Protein AF-A0A7S4KGT6-F1 (afdb_monomer_lite)

Organism: NCBI:txid180227

Radius of gyration: 28.07 Å; chains: 1; bounding box: 70×53×80 Å

pLDDT: mean 88.22, std 7.48, range [59.16, 96.5]

Structure (mmCIF, N/CA/C/O backbone):
data_AF-A0A7S4KGT6-F1
#
_entry.id   AF-A0A7S4KGT6-F1
#
loop_
_atom_site.group_PDB
_atom_site.id
_atom_site.type_symbol
_atom_site.label_atom_id
_atom_site.label_alt_id
_atom_site.label_comp_id
_atom_site.label_asym_id
_atom_site.label_entity_id
_atom_site.label_seq_id
_atom_site.pdbx_PDB_ins_code
_atom_site.Cartn_x
_atom_site.Cartn_y
_atom_site.Cartn_z
_atom_site.occupancy
_atom_site.B_iso_or_equiv
_atom_site.auth_seq_id
_atom_site.auth_comp_id
_atom_site.auth_asym_id
_atom_site.auth_atom_id
_atom_site.pdbx_PDB_model_num
ATOM 1 N N . ARG A 1 1 ? -2.587 34.264 48.913 1.00 59.16 1 ARG A N 1
ATOM 2 C CA . ARG A 1 1 ? -2.891 33.180 47.937 1.00 59.16 1 ARG A CA 1
ATOM 3 C C . ARG A 1 1 ? -4.258 33.469 47.326 1.00 59.16 1 ARG A C 1
ATOM 5 O O . ARG A 1 1 ? -5.198 33.628 48.091 1.00 59.16 1 ARG A O 1
ATOM 12 N N . SER A 1 2 ? -4.352 33.608 45.999 1.00 66.62 2 SER A N 1
ATOM 13 C CA . SER A 1 2 ? -5.580 34.057 45.321 1.00 66.62 2 SER A CA 1
ATOM 14 C C . SER A 1 2 ? -6.748 33.068 45.526 1.00 66.62 2 SER A C 1
ATOM 16 O O . SER A 1 2 ? -6.546 31.862 45.351 1.00 66.62 2 SER A O 1
ATOM 18 N N . PRO A 1 3 ? -7.963 33.536 45.873 1.00 72.69 3 PRO A N 1
ATOM 19 C CA . PRO A 1 3 ? -9.152 32.689 46.024 1.00 72.69 3 PRO A CA 1
ATOM 20 C C . PRO A 1 3 ? -9.533 31.944 44.733 1.00 72.69 3 PRO A C 1
ATOM 22 O O . PRO A 1 3 ? -10.097 30.852 44.798 1.00 72.69 3 PRO A O 1
ATOM 25 N N . ILE A 1 4 ? -9.144 32.472 43.570 1.00 73.56 4 ILE A N 1
ATOM 26 C CA . ILE A 1 4 ? -9.327 31.833 42.258 1.00 73.56 4 ILE A CA 1
ATOM 27 C C . ILE A 1 4 ? -8.493 30.548 42.163 1.00 73.56 4 ILE A C 1
ATOM 29 O O . ILE A 1 4 ? -8.991 29.500 41.759 1.00 73.56 4 ILE A O 1
ATOM 33 N N . MET A 1 5 ? -7.243 30.597 42.630 1.00 70.12 5 MET A N 1
ATOM 34 C CA . MET A 1 5 ? -6.315 29.464 42.589 1.00 70.12 5 MET A CA 1
ATOM 35 C C . MET A 1 5 ? -6.751 28.331 43.536 1.00 70.12 5 MET A C 1
ATOM 37 O O . MET A 1 5 ? -6.595 27.160 43.209 1.00 70.12 5 MET A O 1
ATOM 41 N N . ARG A 1 6 ? -7.373 28.660 44.682 1.00 72.94 6 ARG A N 1
ATOM 42 C CA . ARG A 1 6 ? -7.972 27.658 45.588 1.00 72.94 6 ARG A CA 1
ATOM 43 C C . ARG A 1 6 ? -9.200 26.978 44.980 1.00 72.94 6 ARG A C 1
ATOM 45 O O . ARG A 1 6 ? -9.322 25.765 45.097 1.00 72.94 6 ARG A O 1
ATOM 52 N N . ARG A 1 7 ? -10.085 27.731 44.317 1.00 75.81 7 ARG A N 1
ATOM 53 C CA . ARG A 1 7 ? -11.259 27.163 43.628 1.00 75.81 7 ARG A CA 1
ATOM 54 C C . ARG A 1 7 ? -10.851 26.239 42.480 1.00 75.81 7 ARG A C 1
ATOM 56 O O . ARG A 1 7 ? -11.397 25.148 42.373 1.00 75.81 7 ARG A O 1
ATOM 63 N N . ALA A 1 8 ? -9.853 26.630 41.687 1.00 76.88 8 ALA A N 1
ATOM 64 C CA . ALA A 1 8 ? -9.314 25.791 40.617 1.00 76.88 8 ALA A CA 1
ATOM 65 C C . ALA A 1 8 ? -8.720 24.475 41.151 1.00 76.88 8 ALA A C 1
ATOM 67 O O . ALA A 1 8 ? -8.976 23.415 40.587 1.00 76.88 8 ALA A O 1
ATOM 68 N N . LEU A 1 9 ? -7.987 24.527 42.271 1.00 79.88 9 LEU A N 1
ATOM 69 C CA . LEU A 1 9 ? -7.413 23.330 42.890 1.00 79.88 9 LEU A CA 1
ATOM 70 C C . LEU A 1 9 ? -8.497 22.362 43.387 1.00 79.88 9 LEU A C 1
ATOM 72 O O . LEU A 1 9 ? -8.393 21.165 43.149 1.00 79.88 9 LEU A O 1
ATOM 76 N N . ILE A 1 10 ? -9.548 22.886 44.028 1.00 82.88 10 ILE A N 1
ATOM 77 C CA . ILE A 1 10 ? -10.680 22.090 44.530 1.00 82.88 10 ILE A CA 1
ATOM 78 C C . ILE A 1 10 ? -11.442 21.430 43.373 1.00 82.88 10 ILE A C 1
ATOM 80 O O . ILE A 1 10 ? -11.796 20.256 43.464 1.00 82.88 10 ILE A O 1
ATOM 84 N N . LEU A 1 11 ? -11.676 22.157 42.274 1.00 83.75 11 LEU A N 1
ATOM 85 C CA . LEU A 1 11 ? -12.319 21.613 41.070 1.00 83.75 11 LEU A CA 1
ATOM 86 C C . LEU A 1 11 ? -11.466 20.525 40.406 1.00 83.75 11 LEU A C 1
ATOM 88 O O . LEU A 1 11 ? -11.990 19.514 39.946 1.00 83.75 11 LEU A O 1
ATOM 92 N N . TYR A 1 12 ? -10.145 20.703 40.380 1.00 85.00 12 TYR A N 1
ATOM 93 C CA . TYR A 1 12 ? -9.227 19.707 39.838 1.00 85.00 12 TYR A CA 1
ATOM 94 C C . TYR A 1 12 ? -9.201 18.429 40.688 1.00 85.00 12 TYR A C 1
ATOM 96 O O . TYR A 1 12 ? -9.340 17.333 40.148 1.00 85.00 12 TYR A O 1
ATOM 104 N N . THR A 1 13 ? -9.093 18.550 42.015 1.00 82.19 13 THR A N 1
ATOM 105 C CA . THR A 1 13 ? -9.058 17.390 42.923 1.00 82.19 13 THR A CA 1
ATOM 106 C C . THR A 1 13 ? -10.384 16.633 42.917 1.00 82.19 13 THR A C 1
ATOM 108 O O . THR A 1 13 ? -10.386 15.412 42.808 1.00 82.19 13 THR A O 1
ATOM 111 N N . THR A 1 14 ? -11.519 17.341 42.926 1.00 86.31 14 THR A N 1
ATOM 112 C CA . THR A 1 14 ? -12.842 16.701 42.806 1.00 86.31 14 THR A CA 1
ATOM 113 C C . THR A 1 14 ? -13.030 16.008 41.458 1.00 86.31 14 THR A C 1
ATOM 115 O O . THR A 1 14 ? -13.556 14.897 41.420 1.00 86.31 14 THR A O 1
ATOM 118 N N . ARG A 1 15 ? -12.549 16.590 40.350 1.00 87.69 15 ARG A N 1
ATOM 119 C CA . ARG A 1 15 ? -12.560 15.926 39.036 1.00 87.69 15 ARG A CA 1
ATOM 120 C C . ARG A 1 15 ? -11.734 14.638 39.035 1.00 87.69 15 ARG A C 1
ATOM 122 O O . ARG A 1 15 ? -12.182 13.641 38.473 1.00 87.69 15 ARG A O 1
ATOM 129 N N . LEU A 1 16 ? -10.556 14.640 39.660 1.00 88.69 16 LEU A N 1
ATOM 130 C CA . LEU A 1 16 ? -9.718 13.442 39.775 1.00 88.69 16 LEU A CA 1
ATOM 131 C C . LEU A 1 16 ? -10.388 12.345 40.611 1.00 88.69 16 LEU A C 1
ATOM 133 O O . LEU A 1 16 ? -10.391 11.188 40.192 1.00 88.69 16 LEU A O 1
ATOM 137 N N . ASP A 1 17 ? -11.008 12.700 41.736 1.00 90.62 17 ASP A N 1
ATOM 138 C CA . ASP A 1 17 ? -11.728 11.740 42.582 1.00 90.62 17 ASP A CA 1
ATOM 139 C C . ASP A 1 17 ? -12.941 11.134 41.863 1.00 90.62 17 ASP A C 1
ATOM 141 O O . ASP A 1 17 ? -13.189 9.929 41.957 1.00 90.62 17 ASP A O 1
ATOM 145 N N . LEU A 1 18 ? -13.677 11.941 41.091 1.00 91.19 18 LEU A N 1
ATOM 146 C CA . LEU A 1 18 ? -14.783 11.461 40.259 1.00 91.19 18 LEU A CA 1
ATOM 147 C C . LEU A 1 18 ? -14.298 10.496 39.170 1.00 91.19 18 LEU A C 1
ATOM 149 O O . LEU A 1 18 ? -14.917 9.451 38.968 1.00 91.19 18 LEU A O 1
ATOM 153 N N . LEU A 1 19 ? -13.175 10.801 38.511 1.00 92.31 19 LEU A N 1
ATOM 154 C CA . LEU A 1 19 ? -12.559 9.910 37.523 1.00 92.31 19 LEU A CA 1
ATOM 155 C C . LEU A 1 19 ? -12.086 8.598 38.154 1.00 92.31 19 LEU A C 1
ATOM 157 O O . LEU A 1 19 ? -12.296 7.535 37.573 1.00 92.31 19 LEU A O 1
ATOM 161 N N . LYS A 1 20 ? -11.482 8.652 39.347 1.00 93.12 20 LYS A N 1
ATOM 162 C CA . LYS A 1 20 ? -11.052 7.457 40.081 1.00 93.12 20 LYS A CA 1
ATOM 163 C C . LYS A 1 20 ? -12.240 6.547 40.394 1.00 93.12 20 LYS A C 1
ATOM 165 O O . LYS A 1 20 ? -12.216 5.377 40.027 1.00 93.12 20 LYS A O 1
ATOM 170 N N . ARG A 1 21 ? -13.312 7.097 40.973 1.00 92.31 21 ARG A N 1
ATOM 171 C CA . ARG A 1 21 ? -14.543 6.341 41.273 1.00 92.31 21 ARG A CA 1
ATOM 172 C C . ARG A 1 21 ? -15.227 5.809 40.016 1.00 92.31 21 ARG A C 1
ATOM 174 O O . ARG A 1 21 ? -15.819 4.735 40.045 1.00 92.31 21 ARG A O 1
ATOM 181 N N . ALA A 1 22 ? -15.189 6.552 38.909 1.00 89.31 22 ALA A N 1
ATOM 182 C CA . ALA A 1 22 ? -15.695 6.065 37.629 1.00 89.31 22 ALA A CA 1
ATOM 183 C C . ALA A 1 22 ? -14.902 4.838 37.155 1.00 89.31 22 ALA A C 1
ATOM 185 O O . ALA A 1 22 ? -15.511 3.817 36.862 1.00 89.31 22 ALA A O 1
ATOM 186 N N . ARG A 1 23 ? -13.563 4.896 37.186 1.00 91.94 23 ARG A N 1
ATOM 187 C CA . ARG A 1 23 ? -12.689 3.771 36.814 1.00 91.94 23 ARG A CA 1
ATOM 188 C C . ARG A 1 23 ? -12.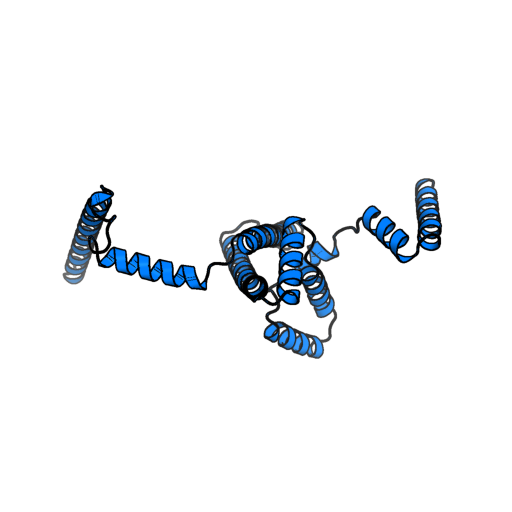870 2.551 37.711 1.00 91.94 23 ARG A C 1
ATOM 190 O O . ARG A 1 23 ? -12.918 1.444 37.196 1.00 91.94 23 ARG A O 1
ATOM 197 N N . GLU A 1 24 ? -13.000 2.741 39.023 1.00 93.88 24 GLU A N 1
ATOM 198 C CA . GLU A 1 24 ? -13.264 1.646 39.969 1.00 93.88 24 GLU A CA 1
ATOM 199 C C . GLU A 1 24 ? -14.599 0.955 39.669 1.00 93.88 24 GLU A C 1
ATOM 201 O O . GLU A 1 24 ? -14.658 -0.270 39.623 1.00 93.88 24 GLU A O 1
ATOM 206 N N . ARG A 1 25 ? -15.656 1.727 39.378 1.00 88.38 25 ARG A N 1
ATOM 207 C CA . ARG A 1 25 ? -16.955 1.171 38.970 1.00 88.38 25 ARG A CA 1
ATOM 208 C C . ARG A 1 25 ? -16.883 0.444 37.629 1.00 88.38 25 ARG A C 1
ATOM 210 O O . ARG A 1 25 ? -17.464 -0.625 37.502 1.00 88.38 25 ARG A O 1
ATOM 217 N N . THR A 1 26 ? -16.166 0.988 36.646 1.00 90.12 26 THR A N 1
ATOM 218 C CA . THR A 1 26 ? -15.922 0.305 35.366 1.00 90.12 26 THR A CA 1
ATOM 219 C C . THR A 1 26 ? -15.178 -1.011 35.586 1.00 90.12 26 THR A C 1
ATOM 221 O O . THR A 1 26 ? -15.604 -2.037 35.073 1.00 90.12 26 THR A O 1
ATOM 224 N N . ALA A 1 27 ? -14.121 -1.011 36.401 1.00 90.75 27 ALA A N 1
ATOM 225 C CA . ALA A 1 27 ? -13.374 -2.221 36.725 1.00 90.75 27 ALA A CA 1
ATOM 226 C C . ALA A 1 27 ? -14.257 -3.271 37.412 1.00 90.75 27 ALA A C 1
ATOM 228 O O . ALA A 1 27 ? -14.181 -4.437 37.057 1.00 90.75 27 ALA A O 1
ATOM 229 N N . GLN A 1 28 ? -15.132 -2.864 38.337 1.00 88.44 28 GLN A N 1
ATOM 230 C CA . GLN A 1 28 ? -16.103 -3.765 38.967 1.00 88.44 28 GLN A CA 1
ATOM 231 C C . GLN A 1 28 ? -17.118 -4.330 37.961 1.00 88.44 28 GLN A C 1
ATOM 233 O O . GLN A 1 28 ? -17.408 -5.520 38.012 1.00 88.44 28 GLN A O 1
ATOM 238 N N . ARG A 1 29 ? -17.621 -3.508 37.028 1.00 86.19 29 ARG A N 1
ATOM 239 C CA . ARG A 1 29 ? -18.563 -3.931 35.972 1.00 86.19 29 ARG A CA 1
ATOM 240 C C . ARG A 1 29 ? -17.960 -4.918 34.970 1.00 86.19 29 ARG A C 1
ATOM 242 O O . ARG A 1 29 ? -18.695 -5.733 34.435 1.00 86.19 29 ARG A O 1
ATOM 249 N N . PHE A 1 30 ? -16.654 -4.854 34.723 1.00 90.38 30 PHE A N 1
ATOM 250 C CA . PHE A 1 30 ? -15.949 -5.765 33.811 1.00 90.38 30 PHE A CA 1
ATOM 251 C C . PHE A 1 30 ? -15.104 -6.821 34.544 1.00 90.38 30 PHE A C 1
ATOM 253 O O . PHE A 1 30 ? -14.296 -7.505 33.920 1.00 90.38 30 PHE A O 1
ATOM 260 N N . ALA A 1 31 ? -15.267 -6.964 35.866 1.00 89.69 31 ALA A N 1
ATOM 261 C CA . ALA A 1 31 ? -14.504 -7.923 36.666 1.00 89.69 31 ALA A CA 1
ATOM 262 C C . ALA A 1 31 ? -14.951 -9.378 36.454 1.00 89.69 31 ALA A C 1
ATOM 264 O O . ALA A 1 31 ? -14.142 -10.286 36.641 1.00 89.69 31 ALA A O 1
ATOM 265 N N . ASN A 1 32 ? -16.216 -9.604 36.087 1.00 88.56 32 ASN A N 1
ATOM 266 C CA . ASN A 1 32 ? -16.768 -10.925 35.793 1.00 88.56 32 ASN A CA 1
ATOM 267 C C . ASN A 1 32 ? -17.486 -10.896 34.436 1.00 88.56 32 ASN A C 1
ATOM 269 O O . ASN A 1 32 ? -18.093 -9.894 34.085 1.00 88.56 32 ASN A O 1
ATOM 273 N N . ILE A 1 33 ? -17.420 -11.986 33.675 1.00 87.31 33 ILE A N 1
ATOM 274 C CA . ILE A 1 33 ? -18.108 -12.112 32.386 1.00 87.31 33 ILE A CA 1
ATOM 275 C C . ILE A 1 33 ? -19.629 -12.006 32.551 1.00 87.31 33 ILE A C 1
ATOM 277 O O . ILE A 1 33 ? -20.289 -11.348 31.755 1.00 87.31 33 ILE A O 1
ATOM 281 N N . ASP A 1 34 ? -20.168 -12.533 33.654 1.00 88.12 34 ASP A N 1
ATOM 282 C CA . ASP A 1 34 ? -21.608 -12.538 33.940 1.00 88.12 34 ASP A CA 1
ATOM 283 C C . ASP A 1 34 ? -22.219 -11.135 34.083 1.00 88.12 34 ASP A C 1
ATOM 285 O O . ASP A 1 34 ? -23.436 -11.005 34.093 1.00 88.12 34 ASP A O 1
ATOM 289 N N . THR A 1 35 ? -21.400 -10.087 34.241 1.00 85.00 35 THR A N 1
ATOM 290 C CA . THR A 1 35 ? -21.879 -8.713 34.458 1.00 85.00 35 THR A CA 1
ATOM 291 C C . THR A 1 35 ? -21.930 -7.863 33.189 1.00 85.00 35 THR A C 1
ATOM 293 O O . THR A 1 35 ? -22.319 -6.699 33.277 1.00 85.00 35 THR A O 1
ATOM 296 N N . TYR A 1 36 ? -21.508 -8.395 32.037 1.00 87.12 36 TYR A N 1
ATOM 297 C CA . TYR A 1 36 ? -21.550 -7.687 30.748 1.00 87.12 36 TYR A CA 1
ATOM 298 C C . TYR A 1 36 ? -21.754 -8.600 29.524 1.00 87.12 36 TYR A C 1
ATOM 300 O O . TYR A 1 36 ? -21.673 -8.120 28.396 1.00 87.12 36 TYR A O 1
ATOM 308 N N . ALA A 1 37 ? -21.942 -9.909 29.716 1.00 86.00 37 ALA A N 1
ATOM 309 C CA . ALA A 1 37 ? -22.022 -10.867 28.615 1.00 86.00 37 ALA A CA 1
ATOM 310 C C . ALA A 1 37 ? -23.370 -10.869 27.885 1.00 86.00 37 ALA A C 1
ATOM 312 O O . ALA A 1 37 ? -23.408 -11.305 26.734 1.00 86.00 37 ALA A O 1
ATOM 313 N N . HIS A 1 38 ? -24.456 -10.427 28.526 1.00 87.31 38 HIS A N 1
ATOM 314 C CA . HIS A 1 38 ? -25.778 -10.410 27.909 1.00 87.31 38 HIS A CA 1
ATOM 315 C C . HIS A 1 38 ? -26.180 -8.991 27.517 1.00 87.31 38 HIS A C 1
ATOM 317 O O . HIS A 1 38 ? -25.928 -8.023 28.236 1.00 87.31 38 HIS A O 1
ATOM 323 N N . GLU A 1 39 ? -26.853 -8.887 26.373 1.00 82.50 39 GLU A N 1
ATOM 324 C CA . GLU A 1 39 ? -27.446 -7.636 25.916 1.00 82.50 39 GLU A CA 1
ATOM 325 C C . GLU A 1 39 ? -28.422 -7.099 26.976 1.00 82.50 39 GLU A C 1
ATOM 327 O O . GLU A 1 39 ? -29.310 -7.811 27.451 1.00 82.50 39 GLU A O 1
ATOM 332 N N . GLY A 1 40 ? -28.244 -5.837 27.360 1.00 82.38 40 GLY A N 1
ATOM 333 C CA . GLY A 1 40 ? -29.020 -5.160 28.393 1.00 82.38 40 GLY A CA 1
ATOM 334 C C . GLY A 1 40 ? -28.356 -5.112 29.773 1.00 82.38 40 GLY A C 1
ATOM 335 O O . GLY A 1 40 ? -28.793 -4.305 30.598 1.00 82.38 40 GLY A O 1
ATOM 336 N N . ASP A 1 41 ? -27.292 -5.887 30.031 1.00 87.19 41 ASP A N 1
ATOM 337 C CA . ASP A 1 41 ? -26.564 -5.856 31.313 1.00 87.19 41 ASP A CA 1
ATOM 338 C C . ASP A 1 41 ? -25.870 -4.500 31.526 1.00 87.19 41 ASP A C 1
ATOM 340 O O . ASP A 1 41 ? -25.863 -3.935 32.628 1.00 87.19 41 ASP A O 1
ATOM 344 N N . VAL A 1 42 ? -25.308 -3.939 30.450 1.00 89.19 42 VAL A N 1
ATOM 345 C CA . VAL A 1 42 ? -24.662 -2.624 30.447 1.00 89.19 42 VAL A CA 1
ATOM 346 C C . VAL A 1 42 ? -25.041 -1.882 29.155 1.00 89.19 42 VAL A C 1
ATOM 348 O O . VAL A 1 42 ? -24.259 -1.873 28.208 1.00 89.19 42 VAL A O 1
ATOM 351 N N . PRO A 1 43 ? -26.180 -1.157 29.116 1.00 90.00 43 PRO A N 1
ATOM 352 C CA . PRO A 1 43 ? -26.692 -0.528 27.887 1.00 90.00 43 PRO A CA 1
ATOM 353 C C . PRO A 1 43 ? -25.708 0.432 27.196 1.00 90.00 43 PRO A C 1
ATOM 355 O O . PRO A 1 43 ? -25.725 0.624 25.984 1.00 90.00 43 PRO A O 1
ATOM 358 N N . GLU A 1 44 ? -24.835 1.064 27.982 1.00 89.06 44 GLU A N 1
ATOM 359 C CA . GLU A 1 44 ? -23.781 1.959 27.494 1.00 89.06 44 GLU A CA 1
ATOM 360 C C . GLU A 1 44 ? -22.679 1.192 26.745 1.00 89.06 44 GLU A C 1
ATOM 362 O O . GLU A 1 44 ? -22.105 1.715 25.791 1.00 89.06 44 GLU A O 1
ATOM 367 N N . PHE A 1 45 ? -22.381 -0.028 27.198 1.00 90.06 45 PHE A N 1
ATOM 368 C CA . PHE A 1 45 ? -21.427 -0.938 26.576 1.00 90.06 45 PHE A CA 1
ATOM 369 C C . PHE A 1 45 ? -22.043 -1.606 25.350 1.00 90.06 45 PHE A C 1
ATOM 371 O O . PHE A 1 45 ? -21.386 -1.644 24.320 1.00 90.06 45 PHE A O 1
ATOM 378 N N . ASP A 1 46 ? -23.312 -2.010 25.413 1.00 90.50 46 ASP A N 1
ATOM 379 C CA . ASP A 1 46 ? -24.026 -2.576 24.262 1.00 90.50 46 ASP A CA 1
ATOM 380 C C . ASP A 1 46 ? -24.081 -1.578 23.103 1.00 90.50 46 ASP A C 1
ATOM 382 O O . ASP A 1 46 ? -23.745 -1.913 21.970 1.00 90.50 46 ASP A O 1
ATOM 386 N N . ARG A 1 47 ? -24.397 -0.306 23.393 1.00 92.44 47 ARG A N 1
ATOM 387 C CA . ARG A 1 47 ? -24.341 0.761 22.386 1.00 92.44 47 ARG A CA 1
ATOM 388 C C . ARG A 1 47 ? -22.933 0.927 21.818 1.00 92.44 47 ARG A C 1
ATOM 390 O O . ARG A 1 47 ? -22.788 1.056 20.611 1.00 92.44 47 ARG A O 1
ATOM 397 N N . TYR A 1 48 ? -21.907 0.912 22.668 1.00 89.88 48 TYR A N 1
ATOM 398 C CA . TYR A 1 48 ? -20.516 0.995 22.219 1.00 89.88 48 TYR A CA 1
ATOM 399 C C . TYR A 1 48 ? -20.131 -0.187 21.315 1.00 89.88 48 TYR A C 1
ATOM 401 O O . TYR A 1 48 ? -19.492 0.016 20.287 1.00 89.88 48 TYR A O 1
ATOM 409 N N . VAL A 1 49 ? -20.531 -1.412 21.669 1.00 90.25 49 VAL A N 1
ATOM 410 C CA . VAL A 1 49 ? -20.290 -2.613 20.859 1.00 90.25 49 VAL A CA 1
ATOM 411 C C . VAL A 1 49 ? -21.032 -2.517 19.531 1.00 90.25 49 VAL A C 1
ATOM 413 O O . VAL A 1 49 ? -20.425 -2.770 18.499 1.00 90.25 49 VAL A O 1
ATOM 416 N N . HIS A 1 50 ? -22.296 -2.091 19.533 1.00 89.12 50 HIS A N 1
ATOM 417 C CA . HIS A 1 50 ? -23.076 -1.897 18.314 1.00 89.12 50 HIS A CA 1
ATOM 418 C C . HIS A 1 50 ? -22.464 -0.819 17.408 1.00 89.12 50 HIS A C 1
ATOM 420 O O . HIS A 1 50 ? -22.354 -1.021 16.202 1.00 89.12 50 HIS A O 1
ATOM 426 N N . GLU A 1 51 ? -22.047 0.324 17.964 1.00 89.50 51 GLU A N 1
ATOM 427 C CA . GLU A 1 51 ? -21.344 1.381 17.222 1.00 89.50 51 GLU A CA 1
ATOM 428 C C . GLU A 1 51 ? -20.059 0.829 16.588 1.00 89.50 51 GLU A C 1
ATOM 430 O O . GLU A 1 51 ? -19.832 1.032 15.398 1.00 89.50 51 GLU A O 1
ATOM 435 N N . LYS A 1 52 ? -19.270 0.048 17.339 1.00 89.25 52 LYS A N 1
ATOM 436 C CA . LYS A 1 52 ? -18.045 -0.585 16.829 1.00 89.25 52 LYS A CA 1
ATOM 437 C C . LYS A 1 52 ? -18.309 -1.638 15.759 1.00 89.25 52 LYS A C 1
ATOM 439 O O . LYS A 1 52 ? -17.623 -1.641 14.751 1.00 89.25 52 LYS A O 1
ATOM 444 N N . GLN A 1 53 ? -19.319 -2.484 15.939 1.00 86.81 53 GLN A N 1
ATOM 445 C CA . GLN A 1 53 ? -19.717 -3.474 14.937 1.00 86.81 53 GLN A CA 1
ATOM 446 C C . GLN A 1 53 ? -20.223 -2.815 13.655 1.00 86.81 53 GLN A C 1
ATOM 448 O O . GLN A 1 53 ? -19.935 -3.308 12.573 1.00 86.81 53 GLN A O 1
ATOM 453 N N . THR A 1 54 ? -20.937 -1.692 13.774 1.00 84.12 54 THR A N 1
ATOM 454 C CA . THR A 1 54 ? -21.400 -0.927 12.611 1.00 84.12 54 THR A CA 1
ATOM 455 C C . THR A 1 54 ? -20.212 -0.326 11.859 1.00 84.12 54 THR A C 1
ATOM 457 O O . THR A 1 54 ? -20.159 -0.431 10.641 1.00 84.12 54 THR A O 1
ATOM 460 N N . GLU A 1 55 ? -19.243 0.275 12.560 1.00 80.88 55 GLU A N 1
ATOM 461 C CA . GLU A 1 55 ? -17.990 0.751 11.945 1.00 80.88 55 GLU A CA 1
ATOM 462 C C . GLU A 1 55 ? -17.248 -0.403 11.241 1.00 80.88 55 GLU A C 1
ATOM 464 O O . GLU A 1 55 ? -16.905 -0.304 10.063 1.00 80.88 55 GLU A O 1
ATOM 469 N N . ASP A 1 56 ? -17.091 -1.532 11.933 1.00 79.81 56 ASP A N 1
ATOM 470 C CA . ASP A 1 56 ? -16.418 -2.730 11.431 1.00 79.81 56 ASP A CA 1
ATOM 471 C C . ASP A 1 56 ? -17.134 -3.356 10.215 1.00 79.81 56 ASP A C 1
ATOM 473 O O . ASP A 1 56 ? -16.474 -3.910 9.337 1.00 79.81 56 ASP A O 1
ATOM 477 N N . GLU A 1 57 ? -18.464 -3.289 10.124 1.00 74.38 57 GLU A N 1
ATOM 478 C CA . GLU A 1 57 ? -19.235 -3.861 9.009 1.00 74.38 57 GLU A CA 1
ATOM 479 C C . GLU A 1 57 ? -18.926 -3.169 7.675 1.00 74.38 57 GLU A C 1
ATOM 481 O O . GLU A 1 57 ? -18.839 -3.831 6.640 1.00 74.38 57 GLU A O 1
ATOM 486 N N . PHE A 1 58 ? -18.706 -1.852 7.696 1.00 74.81 58 PHE A N 1
ATOM 487 C CA . PHE A 1 58 ? -18.395 -1.081 6.490 1.00 74.81 58 PHE A CA 1
ATOM 488 C C . PHE A 1 58 ? -16.895 -1.019 6.177 1.00 74.81 58 PHE A C 1
ATOM 490 O O . PHE A 1 58 ? -16.528 -0.819 5.018 1.00 74.81 58 PHE A O 1
ATOM 497 N N . GLU A 1 59 ? -16.024 -1.187 7.176 1.00 80.69 59 GLU A N 1
ATOM 498 C CA . GLU A 1 59 ? -14.569 -1.064 7.005 1.00 80.69 59 GLU A CA 1
ATOM 499 C C . GLU A 1 59 ? -13.846 -2.404 6.762 1.00 80.69 59 GLU A C 1
ATOM 501 O O . GLU A 1 59 ? -12.701 -2.410 6.290 1.00 80.69 59 GLU A O 1
ATOM 506 N N . ASN A 1 60 ? -14.487 -3.545 7.048 1.00 89.06 60 ASN A N 1
ATOM 507 C CA . ASN A 1 60 ? -13.851 -4.857 6.927 1.00 89.06 60 ASN A CA 1
ATOM 508 C C . ASN A 1 60 ? -13.988 -5.493 5.537 1.00 89.06 60 ASN A C 1
ATOM 510 O O . ASN A 1 60 ? -15.076 -5.697 4.991 1.00 89.06 60 ASN A O 1
ATOM 514 N N . PHE A 1 61 ? -12.845 -5.929 5.013 1.00 93.75 61 PHE A N 1
ATOM 515 C CA . PHE A 1 61 ? -12.769 -6.716 3.788 1.00 93.75 61 PHE A CA 1
ATOM 516 C C . PHE A 1 61 ? -13.081 -8.194 4.026 1.00 93.75 61 PHE A C 1
ATOM 518 O O . PHE A 1 61 ? -13.160 -8.684 5.156 1.00 93.75 61 PHE A O 1
ATOM 525 N N . ASP A 1 62 ? -13.228 -8.938 2.934 1.00 94.56 62 ASP A N 1
ATOM 526 C CA . ASP A 1 62 ? -13.169 -10.390 2.952 1.00 94.56 62 ASP A CA 1
ATOM 527 C C . ASP A 1 62 ? -11.831 -10.853 3.532 1.00 94.56 62 ASP A C 1
ATOM 529 O O . ASP A 1 62 ? -10.798 -10.214 3.345 1.00 94.56 62 ASP A O 1
ATOM 533 N N . GLN A 1 63 ? -11.822 -11.995 4.219 1.00 93.25 63 GLN A N 1
ATOM 534 C CA . GLN A 1 63 ? -10.621 -12.499 4.885 1.00 93.25 63 GLN A CA 1
ATOM 535 C C . GLN A 1 63 ? -9.438 -12.655 3.920 1.00 93.25 63 GLN A C 1
ATOM 537 O O . GLN A 1 63 ? -8.304 -12.336 4.282 1.00 93.25 63 GLN A O 1
ATOM 542 N N . ARG A 1 64 ? -9.676 -13.118 2.685 1.00 93.94 64 ARG A N 1
ATOM 543 C CA . ARG A 1 64 ? -8.600 -13.283 1.693 1.00 93.94 64 ARG A CA 1
ATOM 544 C C . ARG A 1 64 ? -8.058 -11.937 1.233 1.00 93.94 64 ARG A C 1
ATOM 546 O O . ARG A 1 64 ? -6.845 -11.772 1.115 1.00 93.94 64 ARG A O 1
ATOM 553 N N . VAL A 1 65 ? -8.958 -10.982 1.031 1.00 95.69 65 VAL A N 1
ATOM 554 C CA . VAL A 1 65 ? -8.634 -9.611 0.641 1.00 95.69 65 VAL A CA 1
ATOM 555 C C . VAL A 1 65 ? -7.866 -8.911 1.765 1.00 95.69 65 VAL A C 1
ATOM 557 O O . VAL A 1 65 ? -6.827 -8.317 1.504 1.00 95.69 65 VAL A O 1
ATOM 560 N N . GLU A 1 66 ? -8.281 -9.059 3.026 1.00 95.06 66 GLU A N 1
ATOM 561 C CA . GLU A 1 66 ? -7.580 -8.496 4.185 1.00 95.06 66 GLU A CA 1
ATOM 562 C C . GLU A 1 66 ? -6.167 -9.082 4.317 1.00 95.06 66 GLU A C 1
ATOM 564 O O . GLU A 1 66 ? -5.197 -8.343 4.486 1.00 95.06 66 GLU A O 1
ATOM 569 N N . HIS A 1 67 ? -6.002 -10.400 4.172 1.00 93.44 67 HIS A N 1
ATOM 570 C CA . HIS A 1 67 ? -4.677 -11.026 4.200 1.00 93.44 67 HIS A CA 1
ATOM 571 C C . HIS A 1 67 ? -3.756 -10.512 3.083 1.00 93.44 67 HIS A C 1
ATOM 573 O O . HIS A 1 67 ? -2.571 -10.257 3.331 1.00 93.44 67 HIS A O 1
ATOM 579 N N . ALA A 1 68 ? -4.285 -10.348 1.873 1.00 93.69 68 ALA A N 1
ATOM 580 C CA . ALA A 1 68 ? -3.546 -9.818 0.735 1.00 93.69 68 ALA A CA 1
ATOM 581 C C . ALA A 1 68 ? -3.206 -8.325 0.914 1.00 93.69 68 ALA A C 1
ATOM 583 O O . ALA A 1 68 ? -2.053 -7.928 0.718 1.00 93.69 68 ALA A O 1
ATOM 584 N N . PHE A 1 69 ? -4.146 -7.523 1.422 1.00 94.69 69 PHE A N 1
ATOM 585 C CA . PHE A 1 69 ? -3.925 -6.136 1.831 1.00 94.69 69 PHE A CA 1
ATOM 586 C C . PHE A 1 69 ? -2.782 -6.025 2.849 1.00 94.69 69 PHE A C 1
ATOM 588 O O . PHE A 1 69 ? -1.873 -5.216 2.667 1.00 94.69 69 PHE A O 1
ATOM 595 N N . GLN A 1 70 ? -2.760 -6.864 3.892 1.00 93.94 70 GLN A N 1
ATOM 596 C CA . GLN A 1 70 ? -1.693 -6.837 4.901 1.00 93.94 70 GLN A CA 1
ATOM 597 C C . GLN A 1 70 ? -0.314 -7.155 4.299 1.00 93.94 70 GLN A C 1
ATOM 599 O O . GLN A 1 70 ? 0.690 -6.565 4.711 1.00 93.94 70 GLN A O 1
ATOM 604 N N . LYS A 1 71 ? -0.244 -8.047 3.300 1.00 92.44 71 LYS A N 1
ATOM 605 C CA . LYS A 1 71 ? 0.996 -8.335 2.556 1.00 92.44 71 LYS A CA 1
ATOM 606 C C . LYS A 1 71 ? 1.434 -7.143 1.708 1.00 92.44 71 LYS A C 1
ATOM 608 O O . LYS A 1 71 ? 2.574 -6.696 1.838 1.00 92.44 71 LYS A O 1
ATOM 613 N N . ALA A 1 72 ? 0.522 -6.569 0.925 1.00 92.31 72 ALA A N 1
ATOM 614 C CA . ALA A 1 72 ? 0.792 -5.378 0.122 1.00 92.31 72 ALA A CA 1
ATOM 615 C C . ALA A 1 72 ? 1.228 -4.183 0.992 1.00 92.31 72 ALA A C 1
ATOM 617 O O . ALA A 1 72 ? 2.160 -3.448 0.641 1.00 92.31 72 ALA A O 1
ATOM 618 N N . TRP A 1 73 ? 0.603 -4.018 2.160 1.00 93.94 73 TRP A N 1
ATOM 619 C CA . TRP A 1 73 ? 0.967 -3.008 3.146 1.00 93.94 73 TRP A CA 1
ATOM 620 C C . TRP A 1 73 ? 2.364 -3.240 3.722 1.00 93.94 73 TRP A C 1
ATOM 622 O O . TRP A 1 73 ? 3.158 -2.302 3.788 1.00 93.94 73 TRP A O 1
ATOM 632 N N . ALA A 1 74 ? 2.702 -4.476 4.100 1.00 92.12 74 ALA A N 1
ATOM 633 C CA . ALA A 1 74 ? 4.032 -4.803 4.611 1.00 92.12 74 ALA A CA 1
ATOM 634 C C . ALA A 1 74 ? 5.135 -4.431 3.605 1.00 92.12 74 ALA A C 1
ATOM 636 O O . ALA A 1 74 ? 6.141 -3.830 3.994 1.00 92.12 74 ALA A O 1
ATOM 637 N N . THR A 1 75 ? 4.911 -4.706 2.317 1.00 90.38 75 THR A N 1
ATOM 638 C CA . THR A 1 75 ? 5.821 -4.319 1.230 1.00 90.38 75 THR A CA 1
ATOM 639 C C . THR A 1 75 ? 5.936 -2.798 1.107 1.00 90.38 75 THR A C 1
ATOM 641 O O . THR A 1 75 ? 7.042 -2.264 1.167 1.00 90.38 75 THR A O 1
ATOM 644 N N . ASN A 1 76 ? 4.817 -2.067 1.038 1.00 91.50 76 ASN A N 1
ATOM 645 C CA . ASN A 1 76 ? 4.820 -0.598 0.938 1.00 91.50 76 ASN A CA 1
ATOM 646 C C . ASN A 1 76 ? 5.486 0.082 2.144 1.00 91.50 76 ASN A C 1
ATOM 648 O O . ASN A 1 76 ? 6.285 1.008 1.993 1.00 91.50 76 ASN A O 1
ATOM 652 N N . LYS A 1 77 ? 5.213 -0.413 3.353 1.00 93.12 77 LYS A N 1
ATOM 653 C CA . LYS A 1 77 ? 5.856 0.050 4.583 1.00 93.12 77 LYS A CA 1
ATOM 654 C C . LYS A 1 77 ? 7.370 -0.149 4.524 1.00 93.12 77 LYS A C 1
ATOM 656 O O . LYS A 1 77 ? 8.118 0.748 4.918 1.00 93.12 77 LYS A O 1
ATOM 661 N N . ALA A 1 78 ? 7.832 -1.303 4.042 1.00 90.62 78 ALA A N 1
ATOM 662 C CA . ALA A 1 78 ? 9.257 -1.565 3.874 1.00 90.62 78 ALA A CA 1
ATOM 663 C C . ALA A 1 78 ? 9.893 -0.622 2.838 1.00 90.62 78 ALA A C 1
ATOM 665 O O . ALA A 1 78 ? 10.995 -0.125 3.075 1.00 90.62 78 ALA A O 1
ATOM 666 N N . GLU A 1 79 ? 9.201 -0.326 1.733 1.00 88.31 79 GLU A N 1
ATOM 667 C CA . GLU A 1 79 ? 9.663 0.623 0.712 1.00 88.31 79 GLU A CA 1
ATOM 668 C C . GLU A 1 79 ? 9.882 2.031 1.282 1.00 88.31 79 GLU A C 1
ATOM 670 O O . GLU A 1 79 ? 10.979 2.575 1.131 1.00 88.31 79 GLU A O 1
ATOM 675 N N . ILE A 1 80 ? 8.909 2.569 2.024 1.00 90.88 80 ILE A N 1
ATOM 676 C CA . ILE A 1 80 ? 8.997 3.896 2.662 1.00 90.88 80 ILE A CA 1
ATOM 677 C C . ILE A 1 80 ? 10.162 3.953 3.662 1.00 90.88 80 ILE A C 1
ATOM 679 O O . ILE A 1 80 ? 10.961 4.894 3.661 1.00 90.88 80 ILE A O 1
ATOM 683 N N . TRP A 1 81 ? 10.318 2.921 4.497 1.00 90.19 81 TRP A N 1
ATOM 684 C CA . TRP A 1 81 ? 11.431 2.849 5.448 1.00 90.19 81 TRP A CA 1
ATOM 685 C C . TRP A 1 81 ? 12.794 2.756 4.763 1.00 90.19 81 TRP A C 1
ATOM 687 O O . TRP A 1 81 ? 13.765 3.366 5.216 1.00 90.19 81 TRP A O 1
ATOM 697 N N . ASN A 1 82 ? 12.893 1.984 3.685 1.00 88.12 82 ASN A N 1
ATOM 698 C CA . ASN A 1 82 ? 14.139 1.819 2.947 1.00 88.12 82 ASN A CA 1
ATOM 699 C C . ASN A 1 82 ? 14.518 3.082 2.169 1.00 88.12 82 ASN A C 1
ATOM 701 O O . ASN A 1 82 ? 15.706 3.398 2.098 1.00 88.12 82 ASN A O 1
ATOM 705 N N . ALA A 1 83 ? 13.536 3.814 1.641 1.00 85.56 83 ALA A N 1
ATOM 706 C CA . ALA A 1 83 ? 13.744 5.137 1.064 1.00 85.56 83 ALA A CA 1
ATOM 707 C C . ALA A 1 83 ? 14.348 6.087 2.106 1.00 85.56 83 ALA A C 1
ATOM 709 O O . ALA A 1 83 ? 15.419 6.638 1.881 1.00 85.56 83 ALA A O 1
ATOM 710 N N . HIS A 1 84 ? 13.766 6.154 3.307 1.00 83.69 84 HIS A N 1
ATOM 711 C CA . HIS A 1 84 ? 14.309 6.986 4.381 1.00 83.69 84 HIS A CA 1
ATOM 712 C C . HIS A 1 84 ? 15.743 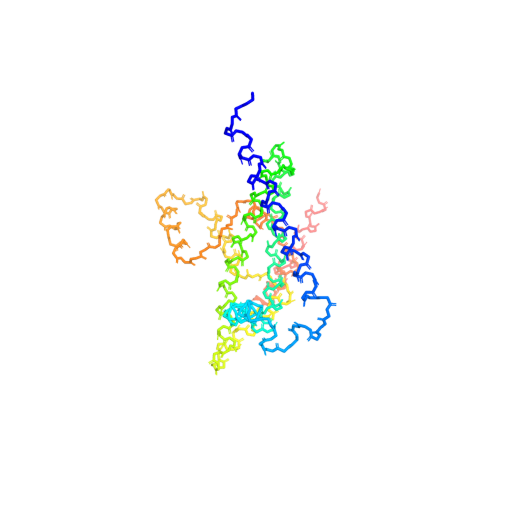6.601 4.794 1.00 83.69 84 HIS A C 1
ATOM 714 O O . HIS A 1 84 ? 16.616 7.462 4.925 1.00 83.69 84 HIS A O 1
ATOM 720 N N . LYS A 1 85 ? 16.022 5.301 4.978 1.00 84.00 85 LYS A N 1
ATOM 721 C CA . LYS A 1 85 ? 17.381 4.813 5.289 1.00 84.00 85 LYS A CA 1
ATOM 722 C C . LYS A 1 85 ? 18.396 5.248 4.231 1.00 84.00 85 LYS A C 1
ATOM 724 O O . LYS A 1 85 ? 19.548 5.525 4.566 1.00 84.00 85 LYS A O 1
ATOM 729 N N . ARG A 1 86 ? 17.979 5.300 2.964 1.00 78.19 86 ARG A N 1
ATOM 730 C CA . ARG A 1 86 ? 18.817 5.743 1.853 1.00 78.19 86 ARG A CA 1
ATOM 731 C C . ARG A 1 86 ? 19.140 7.232 1.957 1.00 78.19 86 ARG A C 1
ATOM 733 O O . ARG A 1 86 ? 20.320 7.557 1.910 1.00 78.19 86 ARG A O 1
ATOM 740 N N . SER A 1 87 ? 18.156 8.092 2.208 1.00 77.31 87 SER A N 1
ATOM 741 C CA . SER A 1 87 ? 18.361 9.540 2.383 1.00 77.31 87 SER A CA 1
ATOM 742 C C . SER A 1 87 ? 19.323 9.867 3.530 1.00 77.31 87 SER A C 1
ATOM 744 O O . SER A 1 87 ? 20.109 10.809 3.443 1.00 77.31 87 SER A O 1
ATOM 746 N N . VAL A 1 88 ? 19.283 9.077 4.611 1.00 78.25 88 VAL A N 1
ATOM 747 C CA . VAL A 1 88 ? 20.240 9.191 5.726 1.00 78.25 88 VAL A CA 1
ATOM 748 C C . VAL A 1 88 ? 21.639 8.749 5.292 1.00 78.25 88 VAL A C 1
ATOM 750 O O . VAL A 1 88 ? 22.616 9.438 5.572 1.00 78.25 88 VAL A O 1
ATOM 753 N N . ARG A 1 89 ? 21.755 7.616 4.586 1.00 78.00 89 ARG A N 1
ATOM 754 C CA . ARG A 1 89 ? 23.044 7.089 4.106 1.00 78.00 89 ARG A CA 1
ATOM 755 C C . ARG A 1 89 ? 23.710 8.005 3.077 1.00 78.00 89 ARG A C 1
ATOM 757 O O . ARG A 1 89 ? 24.926 8.138 3.088 1.00 78.00 89 ARG A O 1
ATOM 764 N N . GLU A 1 90 ? 22.928 8.599 2.183 1.00 74.31 90 GLU A N 1
ATOM 765 C CA . GLU A 1 90 ? 23.405 9.474 1.103 1.00 74.31 90 GLU A CA 1
ATOM 766 C C . GLU A 1 90 ? 23.668 10.912 1.579 1.00 74.31 90 GLU A C 1
ATOM 768 O O . GLU A 1 90 ? 24.104 11.752 0.799 1.00 74.31 90 GLU A O 1
ATOM 773 N N . GLY A 1 91 ? 23.461 11.197 2.871 1.00 66.25 91 GLY A N 1
ATOM 774 C CA . GLY A 1 91 ? 23.768 12.493 3.476 1.00 66.25 91 GLY A CA 1
ATOM 775 C C . GLY A 1 91 ? 22.767 13.601 3.140 1.00 66.25 91 GLY A C 1
ATOM 776 O O . GLY A 1 91 ? 22.950 14.734 3.580 1.00 66.25 91 GLY A O 1
ATOM 777 N N . THR A 1 92 ? 21.688 13.284 2.416 1.00 66.44 92 THR A N 1
ATOM 778 C CA . THR A 1 92 ? 20.579 14.201 2.112 1.00 66.44 92 THR A CA 1
ATOM 779 C C . THR A 1 92 ? 19.841 14.621 3.388 1.00 66.44 92 THR A C 1
ATOM 781 O O . THR A 1 92 ? 19.384 15.757 3.505 1.00 66.44 92 THR A O 1
ATOM 784 N N . LEU A 1 93 ? 19.779 13.733 4.388 1.00 65.50 93 LEU A N 1
ATOM 785 C CA . LEU A 1 93 ? 19.350 14.044 5.753 1.00 65.50 93 LEU A CA 1
ATOM 786 C C . LEU A 1 93 ? 20.569 14.099 6.685 1.00 65.50 93 LEU A C 1
ATOM 788 O O . LEU A 1 93 ? 21.133 13.077 7.062 1.00 65.50 93 LEU A O 1
ATOM 792 N N . THR A 1 94 ? 20.956 15.310 7.096 1.00 62.34 94 THR A N 1
ATOM 793 C CA . THR A 1 94 ? 22.121 15.571 7.972 1.00 62.34 94 THR A CA 1
ATOM 794 C C . THR A 1 94 ? 21.921 15.146 9.427 1.00 62.34 94 THR A C 1
ATOM 796 O O . THR A 1 94 ? 22.881 15.042 10.189 1.00 62.34 94 THR A O 1
ATOM 799 N N . LYS A 1 95 ? 20.676 14.895 9.836 1.00 62.25 95 LYS A N 1
ATOM 800 C CA . LYS A 1 95 ? 20.317 14.343 11.144 1.00 62.25 95 LYS A CA 1
ATOM 801 C C . LYS A 1 95 ? 19.601 13.023 10.879 1.00 62.25 95 LYS A C 1
ATOM 803 O O . LYS A 1 95 ? 18.700 13.005 10.051 1.00 62.25 95 LYS A O 1
ATOM 808 N N . GLY A 1 96 ? 20.019 11.946 11.543 1.00 66.75 96 GLY A N 1
ATOM 809 C CA . GLY A 1 96 ? 19.409 10.617 11.413 1.00 66.75 96 GLY A CA 1
ATOM 810 C C . GLY A 1 96 ? 17.961 10.565 11.931 1.00 66.75 96 GLY A C 1
ATOM 811 O O . GLY A 1 96 ? 17.129 11.408 11.613 1.00 66.75 96 GLY A O 1
ATOM 812 N N . LEU A 1 97 ? 17.632 9.580 12.766 1.00 74.75 97 LEU A N 1
ATOM 813 C CA . LEU A 1 97 ? 16.283 9.438 13.333 1.00 74.75 97 LEU A CA 1
ATOM 814 C C . LEU A 1 97 ? 16.014 10.489 14.422 1.00 74.75 97 LEU A C 1
ATOM 816 O O . LEU A 1 97 ? 16.255 10.257 15.605 1.00 74.75 97 LEU A O 1
ATOM 820 N N . THR A 1 98 ? 15.515 11.659 14.027 1.00 83.25 98 THR A N 1
ATOM 821 C CA . THR A 1 98 ? 14.970 12.661 14.956 1.00 83.25 98 THR A CA 1
ATOM 822 C C . THR A 1 98 ? 13.470 12.434 15.183 1.00 83.25 98 THR A C 1
ATOM 824 O O . THR A 1 98 ? 12.809 11.815 14.344 1.00 83.25 98 THR A O 1
ATOM 827 N N . PRO A 1 99 ? 12.881 12.959 16.275 1.00 84.88 99 PRO A N 1
ATOM 828 C CA . PRO A 1 99 ? 11.435 12.890 16.487 1.00 84.88 99 PRO A CA 1
ATOM 829 C C . PRO A 1 99 ? 10.623 13.464 15.318 1.00 84.88 99 PRO A C 1
ATOM 831 O O . PRO A 1 99 ? 9.620 12.881 14.928 1.00 84.88 99 PRO A O 1
ATOM 834 N N . GLN A 1 100 ? 11.085 14.557 14.702 1.00 84.56 100 GLN A N 1
ATOM 835 C CA . GLN A 1 100 ? 10.419 15.176 13.550 1.00 84.56 100 GLN A CA 1
ATOM 836 C C . GLN A 1 100 ? 10.418 14.257 12.324 1.00 84.56 100 GLN A C 1
ATOM 838 O O . GLN A 1 100 ? 9.412 14.150 11.625 1.00 84.56 100 GLN A O 1
ATOM 843 N N . VAL A 1 101 ? 11.534 13.567 12.082 1.00 82.88 101 VAL A N 1
ATOM 844 C CA . VAL A 1 101 ? 11.649 12.569 11.015 1.00 82.88 101 VAL A CA 1
ATOM 845 C C . VAL A 1 101 ? 10.695 11.401 11.267 1.00 82.88 101 VAL A C 1
ATOM 847 O O . VAL A 1 101 ? 9.992 10.987 10.351 1.00 82.88 101 VAL A O 1
ATOM 850 N N . LEU A 1 102 ? 10.609 10.912 12.507 1.00 86.00 102 LEU A N 1
ATOM 851 C CA . LEU A 1 102 ? 9.670 9.849 12.876 1.00 86.00 102 LEU A CA 1
ATOM 852 C C . LEU A 1 102 ? 8.210 10.266 12.666 1.00 86.00 102 LEU A C 1
ATOM 854 O O . LEU A 1 102 ? 7.440 9.484 12.117 1.00 86.00 102 LEU A O 1
ATOM 858 N N . THR A 1 103 ? 7.837 11.495 13.036 1.00 87.94 103 THR A N 1
ATOM 859 C CA . THR A 1 103 ? 6.493 12.032 12.768 1.00 87.94 103 THR A CA 1
ATOM 860 C C . THR A 1 103 ? 6.209 12.110 11.268 1.00 87.94 103 THR A C 1
ATOM 862 O O . THR A 1 103 ? 5.138 11.699 10.833 1.00 87.94 103 THR A O 1
ATOM 865 N N . SER A 1 104 ? 7.173 12.572 10.464 1.00 86.19 104 SER A N 1
ATOM 866 C CA . SER A 1 104 ? 7.021 12.629 9.005 1.00 86.19 104 SER A CA 1
ATOM 867 C C . SER A 1 104 ? 6.862 11.240 8.382 1.00 86.19 104 SER A C 1
ATOM 869 O O . SER A 1 104 ? 5.999 11.051 7.528 1.00 86.19 104 SER A O 1
ATOM 871 N N . ILE A 1 105 ? 7.647 10.254 8.828 1.00 88.50 105 ILE A N 1
ATOM 872 C CA . ILE A 1 105 ? 7.517 8.866 8.369 1.00 88.50 105 ILE A CA 1
ATOM 873 C C . ILE A 1 105 ? 6.166 8.291 8.790 1.00 88.50 105 ILE A C 1
ATOM 875 O O . ILE A 1 105 ? 5.520 7.651 7.970 1.00 88.50 105 ILE A O 1
ATOM 879 N N . SER A 1 106 ? 5.724 8.528 10.030 1.00 90.56 106 SER A N 1
ATOM 880 C CA . SER A 1 106 ? 4.416 8.057 10.502 1.00 90.56 106 SER A CA 1
ATOM 881 C C . SER A 1 106 ? 3.290 8.603 9.634 1.00 90.56 106 SER A C 1
ATOM 883 O O . SER A 1 106 ? 2.496 7.815 9.146 1.00 90.56 106 SER A O 1
ATOM 885 N N . SER A 1 107 ? 3.292 9.910 9.348 1.00 92.12 107 SER A N 1
ATOM 886 C CA . SER A 1 107 ? 2.299 10.527 8.458 1.00 92.12 107 SER A CA 1
ATOM 887 C C . SER A 1 107 ? 2.279 9.854 7.086 1.00 92.12 107 SER A C 1
ATOM 889 O O . SER A 1 107 ? 1.232 9.409 6.642 1.00 92.12 107 SER A O 1
ATOM 891 N N . LYS A 1 108 ? 3.447 9.677 6.451 1.00 91.12 108 LYS A N 1
ATOM 892 C CA . LYS A 1 108 ? 3.543 9.001 5.145 1.00 91.12 108 LYS A CA 1
ATOM 893 C C . LYS A 1 108 ? 3.049 7.557 5.180 1.00 91.12 108 LYS A C 1
ATOM 895 O O . LYS A 1 108 ? 2.487 7.068 4.204 1.00 91.12 108 LYS A O 1
ATOM 900 N N . LEU A 1 109 ? 3.310 6.849 6.278 1.00 94.19 109 LEU A N 1
ATOM 901 C CA . LEU A 1 109 ? 2.820 5.490 6.473 1.00 94.19 109 LEU A CA 1
ATOM 902 C C . LEU A 1 109 ? 1.294 5.478 6.599 1.00 94.19 109 LEU A C 1
ATOM 904 O O . LEU A 1 109 ? 0.655 4.646 5.960 1.00 94.19 109 LEU A O 1
ATOM 908 N N . ASP A 1 110 ? 0.723 6.395 7.373 1.00 94.50 110 ASP A N 1
ATOM 909 C CA . ASP A 1 110 ? -0.723 6.503 7.559 1.00 94.50 110 ASP A CA 1
ATOM 910 C C . ASP A 1 110 ? -1.418 6.866 6.235 1.00 94.50 110 ASP A C 1
ATOM 912 O O . ASP A 1 110 ? -2.349 6.168 5.828 1.00 94.50 110 ASP A O 1
ATOM 916 N N . ASP A 1 111 ? -0.882 7.841 5.493 1.00 93.50 111 ASP A N 1
ATOM 917 C CA . ASP A 1 111 ? -1.388 8.253 4.177 1.00 93.50 111 ASP A CA 1
ATOM 918 C C . ASP A 1 111 ? -1.333 7.095 3.167 1.00 93.50 111 ASP A C 1
ATOM 920 O O . ASP A 1 111 ? -2.325 6.776 2.507 1.00 93.50 111 ASP A O 1
ATOM 924 N N . ARG A 1 112 ? -0.195 6.384 3.081 1.00 94.00 112 ARG A N 1
ATOM 925 C CA . ARG A 1 112 ? -0.050 5.227 2.181 1.00 94.00 112 ARG A CA 1
ATOM 926 C C . ARG A 1 112 ? -0.975 4.078 2.570 1.00 94.00 112 ARG A C 1
ATOM 928 O O . ARG A 1 112 ? -1.481 3.387 1.687 1.00 94.00 112 ARG A O 1
ATOM 935 N N . LYS A 1 113 ? -1.175 3.837 3.868 1.00 94.88 113 LYS A N 1
ATOM 936 C CA . LYS A 1 113 ? -2.079 2.788 4.347 1.00 94.88 113 LYS A CA 1
ATOM 937 C C . LYS A 1 113 ? -3.532 3.129 4.021 1.00 94.88 113 LYS A C 1
ATOM 939 O O . LYS A 1 113 ? -4.254 2.234 3.590 1.00 94.88 113 LYS A O 1
ATOM 944 N N . SER A 1 114 ? -3.934 4.391 4.193 1.00 94.19 114 SER A N 1
ATOM 945 C CA . SER A 1 114 ? -5.267 4.883 3.819 1.00 94.19 114 SER A CA 1
ATOM 946 C C . SER A 1 114 ? -5.510 4.715 2.323 1.00 94.19 114 SER A C 1
ATOM 948 O O . SER A 1 114 ? -6.478 4.080 1.920 1.00 94.19 114 SER A O 1
ATOM 950 N N . TRP A 1 115 ? -4.564 5.166 1.498 1.00 94.69 115 TRP A N 1
ATOM 951 C CA . TRP A 1 115 ? -4.632 4.988 0.050 1.00 94.69 115 TRP A CA 1
ATOM 952 C C . TRP A 1 115 ? -4.727 3.506 -0.354 1.00 94.69 115 TRP A C 1
ATOM 954 O O . TRP A 1 115 ? -5.562 3.127 -1.170 1.00 94.69 115 TRP A O 1
ATOM 964 N N . LEU A 1 116 ? -3.923 2.626 0.259 1.00 93.88 116 LEU A N 1
ATOM 965 C CA . LEU A 1 116 ? -4.018 1.186 0.001 1.00 93.88 116 LEU A CA 1
ATOM 966 C C . LEU A 1 116 ? -5.376 0.612 0.414 1.00 93.88 116 LEU A C 1
ATOM 968 O O . LEU A 1 116 ? -5.876 -0.264 -0.282 1.00 93.88 116 LEU A O 1
ATOM 972 N N . ARG A 1 117 ? -5.980 1.074 1.515 1.00 94.25 117 ARG A N 1
ATOM 973 C CA . ARG A 1 117 ? -7.337 0.655 1.895 1.00 94.25 117 ARG A CA 1
ATOM 974 C C . ARG A 1 117 ? -8.345 1.033 0.809 1.00 94.25 117 ARG A C 1
ATOM 976 O O . ARG A 1 117 ? -9.144 0.188 0.437 1.00 94.25 117 ARG A O 1
ATOM 983 N N . GLU A 1 118 ? -8.263 2.233 0.242 1.00 93.69 118 GLU A N 1
ATOM 984 C CA . GLU A 1 118 ? -9.150 2.658 -0.853 1.00 93.69 118 GLU A CA 1
ATOM 985 C C . GLU A 1 118 ? -8.980 1.807 -2.122 1.00 93.69 118 GLU A C 1
ATOM 987 O O . GLU A 1 118 ? -9.966 1.445 -2.763 1.00 93.69 118 GLU A O 1
ATOM 992 N N . VAL A 1 119 ? -7.742 1.437 -2.470 1.00 93.12 119 VAL A N 1
ATOM 993 C CA . VAL A 1 119 ? -7.461 0.534 -3.601 1.00 93.12 119 VAL A CA 1
ATOM 994 C C . VAL A 1 119 ? -8.008 -0.870 -3.334 1.00 93.12 119 VAL A C 1
ATOM 996 O O . VAL A 1 119 ? -8.698 -1.444 -4.174 1.00 93.12 119 VAL A O 1
ATOM 999 N N . TRP A 1 120 ? -7.735 -1.432 -2.155 1.00 94.50 120 TRP A N 1
ATOM 1000 C CA . TRP A 1 120 ? -8.168 -2.787 -1.803 1.00 94.50 120 TRP A CA 1
ATOM 1001 C C . TRP A 1 120 ? -9.676 -2.890 -1.541 1.00 94.50 120 TRP A C 1
ATOM 1003 O O . TRP A 1 120 ? -10.231 -3.969 -1.719 1.00 94.50 120 TRP A O 1
ATOM 1013 N N . ALA A 1 121 ? -10.358 -1.787 -1.227 1.00 94.81 121 ALA A N 1
ATOM 1014 C CA . ALA A 1 121 ? -11.818 -1.739 -1.175 1.00 94.81 121 ALA A CA 1
ATOM 1015 C C . ALA A 1 121 ? -12.460 -2.003 -2.549 1.00 94.81 121 ALA A C 1
ATOM 1017 O O . ALA A 1 121 ? -13.512 -2.632 -2.627 1.00 94.81 121 ALA A O 1
ATOM 1018 N N . GLN A 1 122 ? -11.815 -1.580 -3.643 1.00 94.00 122 GLN A N 1
ATOM 1019 C CA . GLN A 1 122 ? -12.280 -1.892 -5.001 1.00 94.00 122 GLN A CA 1
ATOM 1020 C C . GLN A 1 122 ? -12.110 -3.385 -5.301 1.00 94.00 122 GLN A C 1
ATOM 1022 O O . GLN A 1 122 ? -13.035 -4.019 -5.796 1.00 94.00 122 GLN A O 1
ATOM 1027 N N . VAL A 1 123 ? -10.970 -3.963 -4.904 1.00 95.00 123 VAL A N 1
ATOM 1028 C CA . VAL A 1 123 ? -10.715 -5.409 -5.020 1.00 95.00 123 VAL A CA 1
ATOM 1029 C C . VAL A 1 123 ? -11.722 -6.214 -4.196 1.00 95.00 123 VAL A C 1
ATOM 1031 O O . VAL A 1 123 ? -12.227 -7.224 -4.679 1.00 95.00 123 VAL A O 1
ATOM 1034 N N . ASP A 1 124 ? -12.049 -5.770 -2.979 1.00 96.50 124 ASP A N 1
ATOM 1035 C CA . ASP A 1 124 ? -13.077 -6.397 -2.140 1.00 96.50 124 ASP A CA 1
ATOM 1036 C C . ASP A 1 124 ? -14.455 -6.360 -2.805 1.00 96.50 124 ASP A C 1
ATOM 1038 O O . ASP A 1 124 ? -15.150 -7.376 -2.880 1.00 96.50 124 ASP A O 1
ATOM 1042 N N . SER A 1 125 ? -14.826 -5.193 -3.337 1.00 95.62 125 SER A N 1
ATOM 1043 C CA . SER A 1 125 ? -16.089 -4.998 -4.042 1.00 95.62 125 SER A CA 1
ATOM 1044 C C . SER A 1 125 ? -16.193 -5.906 -5.268 1.00 95.62 125 SER A C 1
ATOM 1046 O O . SER A 1 125 ? -17.208 -6.582 -5.438 1.00 95.62 125 SER A O 1
ATOM 1048 N N . ASP A 1 126 ? -15.133 -5.996 -6.075 1.00 96.31 126 ASP A N 1
ATOM 1049 C CA . ASP A 1 126 ? -15.075 -6.870 -7.247 1.00 96.31 126 ASP A CA 1
ATOM 1050 C C . ASP A 1 126 ? -15.111 -8.353 -6.857 1.00 96.31 126 A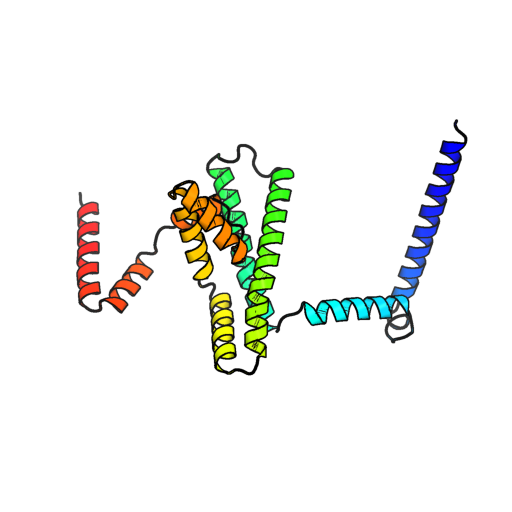SP A C 1
ATOM 1052 O O . ASP A 1 126 ? -15.848 -9.131 -7.468 1.00 96.31 126 ASP A O 1
ATOM 1056 N N . TYR A 1 127 ? -14.406 -8.739 -5.790 1.00 96.19 127 TYR A N 1
ATOM 1057 C CA . TYR A 1 127 ? -14.406 -10.104 -5.256 1.00 96.19 127 TYR A CA 1
ATOM 1058 C C . TYR A 1 127 ? -15.787 -10.542 -4.739 1.00 96.19 127 TYR A C 1
ATOM 1060 O O . TYR A 1 127 ? -16.148 -11.714 -4.846 1.00 96.19 127 TYR A O 1
ATOM 1068 N N . ARG A 1 128 ? -16.584 -9.607 -4.208 1.00 94.62 128 ARG A N 1
ATOM 1069 C CA . ARG A 1 128 ? -17.943 -9.849 -3.686 1.00 94.62 128 ARG A CA 1
ATOM 1070 C C . ARG A 1 128 ? -19.058 -9.534 -4.694 1.00 94.62 128 ARG A C 1
ATOM 1072 O O . ARG A 1 128 ? -20.230 -9.705 -4.371 1.00 94.62 128 ARG A O 1
ATOM 1079 N N . SER A 1 129 ? -18.718 -9.096 -5.908 1.00 93.19 129 SER A N 1
ATOM 1080 C CA . SER A 1 129 ? -19.681 -8.580 -6.896 1.00 93.19 129 SER A CA 1
ATOM 1081 C C . SER A 1 129 ? -20.614 -9.635 -7.507 1.00 93.19 129 SER A C 1
ATOM 1083 O O . SER A 1 129 ? -21.670 -9.288 -8.032 1.00 93.19 129 SER A O 1
ATOM 1085 N N . GLY A 1 130 ? -20.227 -10.914 -7.474 1.00 90.50 130 GLY A N 1
ATOM 1086 C CA . GLY A 1 130 ? -20.936 -12.005 -8.152 1.00 90.50 130 GLY A CA 1
ATOM 1087 C C . GLY A 1 130 ? -20.723 -12.063 -9.674 1.00 90.50 130 GLY A C 1
ATOM 1088 O O . GLY A 1 130 ? -21.216 -12.992 -10.310 1.00 90.50 130 GLY A O 1
ATOM 1089 N N . ASP A 1 131 ? -19.981 -11.118 -10.261 1.00 96.44 131 ASP A N 1
ATOM 1090 C CA . ASP A 1 131 ? -19.554 -11.140 -11.664 1.00 96.44 131 ASP A CA 1
ATOM 1091 C C . ASP A 1 131 ? -18.269 -11.968 -11.797 1.00 96.44 131 ASP A C 1
ATOM 1093 O O . ASP A 1 131 ? -17.219 -11.585 -11.282 1.00 96.44 131 ASP A O 1
ATOM 1097 N N . GLU A 1 132 ? -18.339 -13.099 -12.503 1.00 95.88 132 GLU A N 1
ATOM 1098 C CA . GLU A 1 132 ? -17.212 -14.028 -12.658 1.00 95.88 132 GLU A CA 1
ATOM 1099 C C . GLU A 1 132 ? -15.945 -13.352 -13.197 1.00 95.88 132 GLU A C 1
ATOM 1101 O O . GLU A 1 132 ? -14.840 -13.700 -12.780 1.00 95.88 132 GLU A O 1
ATOM 1106 N N . THR A 1 133 ? -16.086 -12.362 -14.085 1.00 95.94 133 THR A N 1
ATOM 1107 C CA . THR A 1 133 ? -14.931 -11.663 -14.665 1.00 95.94 133 THR A CA 1
ATOM 1108 C C . THR A 1 133 ? -14.229 -10.786 -13.634 1.00 95.94 133 THR A C 1
ATOM 1110 O O . THR A 1 133 ? -13.006 -10.842 -13.503 1.00 95.94 133 THR A O 1
ATOM 1113 N N . ARG A 1 134 ? -15.000 -10.044 -12.833 1.00 96.00 134 ARG A N 1
ATOM 1114 C CA . ARG A 1 134 ? -14.478 -9.195 -11.753 1.00 96.00 134 ARG A CA 1
ATOM 1115 C C . ARG A 1 134 ? -13.887 -10.022 -10.624 1.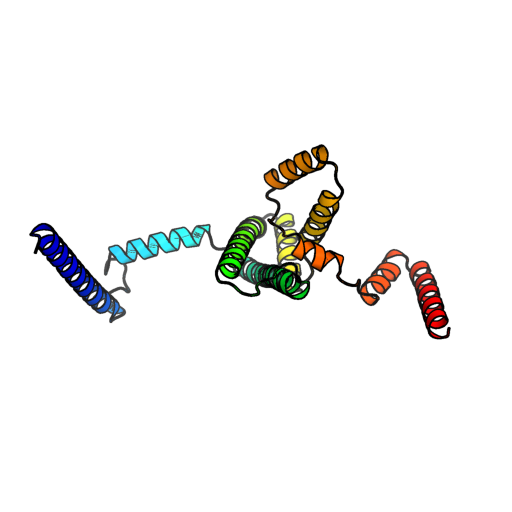00 96.00 134 ARG A C 1
ATOM 1117 O O . ARG A 1 134 ? -12.801 -9.715 -10.139 1.00 96.00 134 ARG A O 1
ATOM 1124 N N . VAL A 1 135 ? -14.560 -11.110 -10.256 1.00 96.38 135 VAL A N 1
ATOM 1125 C CA . VAL A 1 135 ? -14.076 -12.045 -9.237 1.00 96.38 135 VAL A CA 1
ATOM 1126 C C . VAL A 1 135 ? -12.744 -12.660 -9.669 1.00 96.38 135 VAL A C 1
ATOM 1128 O O . VAL A 1 135 ? -11.817 -12.717 -8.862 1.00 96.38 135 VAL A O 1
ATOM 1131 N N . ALA A 1 136 ? -12.602 -13.063 -10.937 1.00 95.62 136 ALA A N 1
ATOM 1132 C CA . ALA A 1 136 ? -11.344 -13.592 -11.462 1.00 95.62 136 ALA A CA 1
ATOM 1133 C C . ALA A 1 136 ? -10.204 -12.558 -11.401 1.00 95.62 136 ALA A C 1
ATOM 1135 O O . ALA A 1 136 ? -9.110 -12.886 -10.936 1.00 95.62 136 ALA A O 1
ATOM 1136 N N . SER A 1 137 ? -10.460 -11.304 -11.791 1.00 93.81 137 SER A N 1
ATOM 1137 C CA . SER A 1 137 ? -9.477 -10.215 -11.683 1.00 93.81 137 SER A CA 1
ATOM 1138 C C . SER A 1 137 ? -9.082 -9.922 -10.231 1.00 93.81 137 SER A C 1
ATOM 1140 O O . SER A 1 137 ? -7.894 -9.801 -9.926 1.00 93.81 137 SER A O 1
ATOM 1142 N N . ALA A 1 138 ? -10.045 -9.880 -9.308 1.00 94.62 138 ALA A N 1
ATOM 1143 C CA . ALA A 1 138 ? -9.767 -9.691 -7.886 1.00 94.62 138 ALA A CA 1
ATOM 1144 C C . ALA A 1 138 ? -8.952 -10.857 -7.300 1.00 94.62 138 ALA A C 1
ATOM 1146 O O . ALA A 1 138 ? -8.008 -10.645 -6.538 1.00 94.62 138 ALA A O 1
ATOM 1147 N N . MET A 1 139 ? -9.255 -12.098 -7.698 1.00 94.38 139 MET A N 1
ATOM 1148 C CA . MET A 1 139 ? -8.476 -13.275 -7.307 1.00 94.38 139 MET A CA 1
ATOM 1149 C C . MET A 1 139 ? -7.033 -13.215 -7.812 1.00 94.38 139 MET A C 1
ATOM 1151 O O . MET A 1 139 ? -6.123 -13.577 -7.064 1.00 94.38 139 MET A O 1
ATOM 1155 N N . GLN A 1 140 ? -6.808 -12.736 -9.036 1.00 92.75 140 GLN A N 1
ATOM 1156 C CA . GLN A 1 140 ? -5.462 -12.531 -9.569 1.00 92.75 140 GLN A CA 1
ATOM 1157 C C . GLN A 1 140 ? -4.687 -11.495 -8.740 1.00 92.75 140 GLN A C 1
ATOM 1159 O O . GLN A 1 140 ? -3.553 -11.760 -8.345 1.00 92.75 140 GLN A O 1
ATOM 1164 N N . ALA A 1 141 ? -5.311 -10.366 -8.388 1.00 91.94 141 ALA A N 1
ATOM 1165 C CA . ALA A 1 141 ? -4.689 -9.349 -7.534 1.00 91.94 141 ALA A CA 1
ATOM 1166 C C . ALA A 1 141 ? -4.335 -9.893 -6.132 1.00 91.94 141 ALA A C 1
ATOM 1168 O O . ALA A 1 141 ? -3.252 -9.626 -5.604 1.00 91.94 141 ALA A O 1
ATOM 1169 N N . ILE A 1 142 ? -5.216 -10.711 -5.540 1.00 93.25 142 ILE A N 1
ATOM 1170 C CA . ILE A 1 142 ? -4.960 -11.415 -4.271 1.00 93.25 142 ILE A CA 1
ATOM 1171 C C . ILE A 1 142 ? -3.748 -12.350 -4.405 1.00 93.25 142 ILE A C 1
ATOM 1173 O O . ILE A 1 142 ? -2.874 -12.361 -3.537 1.00 93.25 142 ILE A O 1
ATOM 1177 N N . GLN A 1 143 ? -3.669 -13.126 -5.490 1.00 91.31 143 GLN A N 1
ATOM 1178 C CA . GLN A 1 143 ? -2.556 -14.046 -5.742 1.00 91.31 143 GLN A CA 1
ATOM 1179 C C . GLN A 1 143 ? -1.224 -13.310 -5.919 1.00 91.31 143 GLN A C 1
ATOM 1181 O O . GLN A 1 143 ? -0.249 -13.671 -5.257 1.00 91.31 143 GLN A O 1
ATOM 1186 N N . GLN A 1 144 ? -1.194 -12.244 -6.723 1.00 89.50 144 GLN A N 1
ATOM 1187 C CA . GLN A 1 144 ? -0.003 -11.409 -6.928 1.00 89.50 144 GLN A CA 1
ATOM 1188 C C . GLN A 1 144 ? 0.515 -10.831 -5.603 1.00 89.50 144 GLN A C 1
ATOM 1190 O O . GLN A 1 144 ? 1.707 -10.912 -5.293 1.00 89.50 144 GLN A O 1
ATOM 1195 N N . ALA A 1 145 ? -0.388 -10.330 -4.753 1.00 88.75 145 ALA A N 1
ATOM 1196 C CA . ALA A 1 145 ? -0.027 -9.822 -3.432 1.00 88.75 145 ALA A CA 1
ATOM 1197 C C . ALA A 1 145 ? 0.569 -10.904 -2.510 1.00 88.75 145 ALA A C 1
ATOM 1199 O O . ALA A 1 145 ? 1.433 -10.603 -1.682 1.00 88.75 145 ALA A O 1
ATOM 1200 N N . HIS A 1 146 ? 0.144 -12.165 -2.644 1.00 86.31 146 HIS A N 1
ATOM 1201 C CA . HIS A 1 146 ? 0.710 -13.290 -1.893 1.00 86.31 146 HIS A CA 1
ATOM 1202 C C . HIS A 1 146 ? 2.068 -13.756 -2.417 1.00 86.31 146 HIS A C 1
ATOM 1204 O O . HIS A 1 146 ? 2.915 -14.152 -1.611 1.00 86.31 146 HIS A O 1
ATOM 1210 N N . ALA A 1 147 ? 2.284 -13.690 -3.730 1.00 83.88 147 ALA A N 1
ATOM 1211 C CA . ALA A 1 147 ? 3.543 -14.060 -4.367 1.00 83.88 147 ALA A CA 1
ATOM 1212 C C . ALA A 1 147 ? 4.690 -13.075 -4.055 1.00 83.88 147 ALA A C 1
ATOM 1214 O O . ALA A 1 147 ? 5.848 -13.367 -4.343 1.00 83.88 147 ALA A O 1
ATOM 1215 N N . ASN A 1 148 ? 4.392 -11.932 -3.415 1.00 68.19 148 ASN A N 1
ATOM 1216 C CA . ASN A 1 148 ? 5.291 -10.776 -3.304 1.00 68.19 148 ASN A CA 1
ATOM 1217 C C . ASN A 1 148 ? 5.793 -10.294 -4.674 1.00 68.19 148 ASN A C 1
ATOM 1219 O O . ASN A 1 148 ? 6.869 -9.697 -4.765 1.00 68.19 148 ASN A O 1
ATOM 1223 N N . GLU A 1 149 ? 5.021 -10.553 -5.728 1.00 68.75 149 GLU A N 1
ATOM 1224 C CA . GLU A 1 149 ? 5.283 -9.985 -7.039 1.00 68.75 149 GLU A CA 1
ATOM 1225 C C . GLU A 1 149 ? 5.133 -8.463 -6.932 1.00 68.75 149 GLU A C 1
ATOM 1227 O O . GLU A 1 149 ? 4.289 -7.940 -6.192 1.00 68.75 149 GLU A O 1
ATOM 1232 N N . GLY A 1 150 ? 6.033 -7.731 -7.592 1.00 68.38 150 GLY A N 1
ATOM 1233 C CA . GLY A 1 150 ? 5.940 -6.277 -7.650 1.00 68.38 150 GLY A CA 1
ATOM 1234 C C . GLY A 1 150 ? 4.583 -5.873 -8.222 1.00 68.38 150 GLY A C 1
ATOM 1235 O O . GLY A 1 150 ? 4.092 -6.492 -9.157 1.00 68.38 150 GLY A O 1
ATOM 1236 N N . ASN A 1 151 ? 3.957 -4.844 -7.652 1.00 79.75 151 ASN A N 1
ATOM 1237 C CA . ASN A 1 151 ? 2.718 -4.319 -8.213 1.00 79.75 151 ASN A CA 1
ATOM 1238 C C . ASN A 1 151 ? 3.056 -3.448 -9.434 1.00 79.75 151 ASN A C 1
ATOM 1240 O O . ASN A 1 151 ? 3.702 -2.409 -9.269 1.00 79.75 151 ASN A O 1
ATOM 1244 N N . GLU A 1 152 ? 2.587 -3.848 -10.619 1.00 84.31 152 GLU A N 1
ATOM 1245 C CA . GLU A 1 152 ? 2.768 -3.120 -11.886 1.00 84.31 152 GLU A CA 1
ATOM 1246 C C . GLU A 1 152 ? 2.347 -1.646 -11.778 1.00 84.31 152 GLU A C 1
ATOM 1248 O O . GLU A 1 152 ? 3.012 -0.757 -12.311 1.00 84.31 152 GLU A O 1
ATOM 1253 N N . TYR A 1 153 ? 1.286 -1.350 -11.019 1.00 89.12 153 TYR A N 1
ATOM 1254 C CA . TYR A 1 153 ? 0.849 0.024 -10.782 1.00 89.12 153 TYR A CA 1
ATOM 1255 C C . TYR A 1 153 ? 1.894 0.836 -10.012 1.00 89.12 153 TYR A C 1
ATOM 1257 O O . TYR A 1 153 ? 2.127 2.000 -10.327 1.00 89.12 153 TYR A O 1
ATOM 1265 N N . MET A 1 154 ? 2.547 0.244 -9.006 1.00 90.06 154 MET A N 1
ATOM 1266 C CA . MET A 1 154 ? 3.597 0.939 -8.254 1.00 90.06 154 MET A CA 1
ATOM 1267 C C . MET A 1 154 ? 4.840 1.172 -9.112 1.00 90.06 154 MET A C 1
ATOM 1269 O O . MET A 1 154 ? 5.447 2.236 -9.014 1.00 90.06 154 MET A O 1
ATOM 1273 N N . GLU A 1 155 ? 5.195 0.219 -9.973 1.00 89.81 155 GLU A N 1
ATOM 1274 C CA . GLU A 1 155 ? 6.247 0.395 -10.978 1.00 89.81 155 GLU A CA 1
ATOM 1275 C C . GLU A 1 155 ? 5.923 1.560 -11.922 1.00 89.81 155 GLU A C 1
ATOM 1277 O O . GLU A 1 155 ? 6.715 2.503 -12.032 1.00 89.81 155 GLU A O 1
ATOM 1282 N N . TRP A 1 156 ? 4.728 1.565 -12.519 1.00 93.06 156 TRP A N 1
ATOM 1283 C CA . TRP A 1 156 ? 4.252 2.678 -13.340 1.00 93.06 156 TRP A CA 1
ATOM 1284 C C . TRP A 1 156 ? 4.276 4.006 -12.573 1.00 93.06 156 TRP A C 1
ATOM 1286 O O . TRP A 1 156 ? 4.729 5.020 -13.104 1.00 93.06 156 TRP A O 1
ATOM 1296 N N . ALA A 1 157 ? 3.849 4.011 -11.309 1.00 93.38 157 ALA A N 1
ATOM 1297 C CA . ALA A 1 157 ? 3.827 5.203 -10.474 1.00 93.38 157 ALA A CA 1
ATOM 1298 C C . ALA A 1 157 ? 5.242 5.754 -10.217 1.00 93.38 157 ALA A C 1
ATOM 1300 O O . ALA A 1 157 ? 5.457 6.970 -10.284 1.00 93.38 157 ALA A O 1
ATOM 1301 N N . TYR A 1 158 ? 6.231 4.884 -9.988 1.00 93.06 158 TYR A N 1
ATOM 1302 C CA . TYR A 1 158 ? 7.631 5.297 -9.871 1.00 93.06 158 TYR A CA 1
ATOM 1303 C C . TYR A 1 158 ? 8.170 5.879 -11.180 1.00 93.06 158 TYR A C 1
ATOM 1305 O O . TYR A 1 158 ? 8.811 6.933 -11.140 1.00 93.06 158 TYR A O 1
ATOM 1313 N N . HIS A 1 159 ? 7.879 5.253 -12.324 1.00 93.81 159 HIS A N 1
ATOM 1314 C CA . HIS A 1 159 ? 8.237 5.785 -13.644 1.00 93.81 159 HIS A CA 1
ATOM 1315 C C . HIS A 1 159 ? 7.601 7.144 -13.904 1.00 93.81 159 HIS A C 1
ATOM 1317 O O . HIS A 1 159 ? 8.311 8.112 -14.168 1.00 93.81 159 HIS A O 1
ATOM 1323 N N . LYS A 1 160 ? 6.289 7.270 -13.698 1.00 94.56 160 LYS A N 1
ATOM 1324 C CA . LYS A 1 160 ? 5.574 8.528 -13.904 1.00 94.56 160 LYS A CA 1
ATOM 1325 C C . LYS A 1 160 ? 6.145 9.652 -13.036 1.00 94.56 160 LYS A C 1
ATOM 1327 O O . LYS A 1 160 ? 6.369 10.752 -13.534 1.00 94.56 160 LYS A O 1
ATOM 1332 N N . LYS A 1 161 ? 6.445 9.384 -11.758 1.00 94.25 161 LYS A N 1
ATOM 1333 C CA . LYS A 1 161 ? 7.083 10.369 -10.864 1.00 94.25 161 LYS A CA 1
ATOM 1334 C C . LYS A 1 161 ? 8.514 10.717 -11.265 1.00 94.25 161 LYS A C 1
ATOM 1336 O O . LYS A 1 161 ? 8.933 11.852 -11.037 1.00 94.25 161 LYS A O 1
ATOM 1341 N N . TYR A 1 162 ? 9.265 9.775 -11.825 1.00 94.19 162 TYR A N 1
ATOM 1342 C CA . TYR A 1 162 ? 10.594 10.043 -12.366 1.00 94.19 162 TYR A CA 1
ATOM 1343 C C . TYR A 1 162 ? 10.516 10.957 -13.593 1.00 94.19 162 TYR A C 1
ATOM 1345 O O . TYR A 1 162 ? 11.194 11.982 -13.623 1.00 94.19 162 TYR A O 1
ATOM 1353 N N . ASP A 1 163 ? 9.625 10.655 -14.538 1.00 93.94 163 ASP A N 1
ATOM 1354 C CA . ASP A 1 163 ? 9.450 11.417 -15.779 1.00 93.94 163 ASP A CA 1
ATOM 1355 C C . ASP A 1 163 ? 9.040 12.870 -15.510 1.00 93.94 163 ASP A C 1
ATOM 1357 O O . ASP A 1 163 ? 9.552 13.800 -16.134 1.00 93.94 163 ASP A O 1
ATOM 1361 N N . MET A 1 164 ? 8.196 13.096 -14.497 1.00 93.06 164 MET A N 1
ATOM 1362 C CA . MET A 1 164 ? 7.784 14.438 -14.060 1.00 93.06 164 MET A CA 1
ATOM 1363 C C . MET A 1 164 ? 8.941 15.352 -13.636 1.00 93.06 164 MET A C 1
ATOM 1365 O O . MET A 1 164 ? 8.772 16.572 -13.598 1.00 93.06 164 MET A O 1
ATOM 1369 N N . ARG A 1 165 ? 10.121 14.802 -13.321 1.00 90.81 165 ARG A N 1
ATOM 1370 C CA . ARG A 1 165 ? 11.320 15.601 -13.012 1.00 90.81 165 ARG A CA 1
ATOM 1371 C C . ARG A 1 165 ? 11.904 16.283 -14.243 1.00 90.81 165 ARG A C 1
ATOM 1373 O O . ARG A 1 165 ? 12.578 17.298 -14.100 1.00 90.81 165 ARG A O 1
ATOM 1380 N N . PHE A 1 166 ? 11.653 15.720 -15.420 1.00 92.56 166 PHE A N 1
ATOM 1381 C CA . PHE A 1 166 ? 12.190 16.187 -16.695 1.00 92.56 166 PHE A CA 1
ATOM 1382 C C . PHE A 1 166 ? 11.163 16.981 -17.511 1.00 92.56 166 PHE A C 1
ATOM 1384 O O . PHE A 1 166 ? 11.525 17.597 -18.510 1.00 92.56 166 PHE A O 1
ATOM 1391 N N . MET A 1 167 ? 9.901 16.998 -17.075 1.00 94.81 167 MET A N 1
ATOM 1392 C CA . MET A 1 167 ? 8.833 17.784 -17.692 1.00 94.81 167 MET A CA 1
ATOM 1393 C C . MET A 1 167 ? 9.041 19.289 -17.498 1.00 94.81 167 MET A C 1
ATOM 1395 O O . MET A 1 167 ? 9.549 19.753 -16.471 1.00 94.81 167 MET A O 1
ATOM 1399 N N . GLY A 1 168 ? 8.576 20.074 -18.472 1.00 95.12 168 GLY A N 1
ATOM 1400 C CA . GLY A 1 168 ? 8.517 21.529 -18.338 1.00 95.12 168 GLY A CA 1
ATOM 1401 C C . GLY A 1 168 ? 7.520 21.965 -17.247 1.00 95.12 168 GLY A C 1
ATOM 1402 O O . GLY A 1 168 ? 6.592 21.220 -16.933 1.00 95.12 168 GLY A O 1
ATOM 1403 N N . PRO A 1 169 ? 7.626 23.189 -16.688 1.00 93.81 169 PRO A N 1
ATOM 1404 C CA . PRO A 1 169 ? 6.781 23.624 -15.567 1.00 93.81 169 PRO A CA 1
ATOM 1405 C C . PRO A 1 169 ? 5.270 23.544 -15.830 1.00 93.81 169 PRO A C 1
ATOM 1407 O O . PRO A 1 169 ? 4.506 23.207 -14.930 1.00 93.81 169 PRO A O 1
ATOM 1410 N N . LYS A 1 170 ? 4.838 23.841 -17.064 1.00 94.62 170 LYS A N 1
ATOM 1411 C CA . LYS A 1 170 ? 3.423 23.797 -17.461 1.00 94.62 170 LYS A CA 1
ATOM 1412 C C . LYS A 1 170 ? 2.901 22.359 -17.539 1.00 94.62 170 LYS A C 1
ATOM 1414 O O . LYS A 1 170 ? 1.910 22.038 -16.898 1.00 94.62 170 LYS A O 1
ATOM 1419 N N . GLU A 1 171 ? 3.609 21.505 -18.272 1.00 93.94 171 GLU A N 1
ATOM 1420 C CA . GLU A 1 171 ? 3.282 20.082 -18.431 1.00 93.94 171 GLU A CA 1
ATOM 1421 C C . GLU A 1 171 ? 3.299 19.344 -17.086 1.00 93.94 171 GLU A C 1
ATOM 1423 O O . GLU A 1 171 ? 2.427 18.524 -16.800 1.00 93.94 171 GLU A O 1
ATOM 1428 N N . ARG A 1 172 ? 4.255 19.688 -16.215 1.00 93.56 172 ARG A N 1
ATOM 1429 C CA . ARG A 1 172 ? 4.327 19.152 -14.858 1.00 93.56 172 ARG A CA 1
ATOM 1430 C C . ARG A 1 172 ? 3.098 19.527 -14.035 1.00 93.56 172 ARG A C 1
ATOM 1432 O O . ARG A 1 172 ? 2.544 18.654 -13.380 1.00 93.56 172 ARG A O 1
ATOM 1439 N N . ALA A 1 173 ? 2.669 20.788 -14.065 1.00 92.75 173 ALA A N 1
ATOM 1440 C CA . ALA A 1 173 ? 1.493 21.232 -13.317 1.00 92.75 173 ALA A CA 1
ATOM 1441 C C . ALA A 1 173 ? 0.199 20.567 -13.820 1.00 92.75 173 ALA A C 1
ATOM 1443 O O . ALA A 1 173 ? -0.638 20.170 -13.011 1.00 92.75 173 ALA A O 1
ATOM 1444 N N . GLU A 1 174 ? 0.055 20.409 -15.139 1.00 93.62 174 GLU A N 1
ATOM 1445 C CA . GLU A 1 174 ? -1.062 19.680 -15.755 1.00 93.62 174 GLU A CA 1
ATOM 1446 C C . GLU A 1 174 ? -1.058 18.208 -15.311 1.00 93.62 174 GLU A C 1
ATOM 1448 O O . GLU A 1 174 ? -2.051 17.720 -14.773 1.00 93.62 174 GLU A O 1
ATOM 1453 N N . THR A 1 175 ? 0.097 17.544 -15.392 1.00 93.12 175 THR A N 1
ATOM 1454 C CA . THR A 1 175 ? 0.262 16.154 -14.943 1.00 93.12 175 THR A CA 1
ATOM 1455 C C . THR A 1 175 ? 0.008 15.995 -13.438 1.00 93.12 175 THR A C 1
ATOM 1457 O O . THR A 1 175 ? -0.632 15.038 -13.016 1.00 93.12 175 THR A O 1
ATOM 1460 N N . GLU A 1 176 ? 0.483 16.915 -12.592 1.00 92.44 176 GLU A N 1
ATOM 1461 C CA . GLU A 1 176 ? 0.225 16.887 -11.144 1.00 92.44 176 GLU A CA 1
ATOM 1462 C C . GLU A 1 176 ? -1.273 17.013 -10.832 1.00 92.44 176 GLU A C 1
ATOM 1464 O O . GLU A 1 176 ? -1.766 16.332 -9.931 1.00 92.44 176 GLU A O 1
ATOM 1469 N N . ALA A 1 177 ? -2.005 17.839 -11.585 1.00 91.44 177 ALA A N 1
ATOM 1470 C CA . ALA A 1 177 ? -3.449 17.979 -11.433 1.00 91.44 177 ALA A CA 1
ATOM 1471 C C . ALA A 1 177 ? -4.203 16.707 -11.858 1.00 91.44 177 ALA A C 1
ATOM 1473 O O . ALA A 1 177 ? -5.100 16.270 -11.134 1.00 91.44 177 ALA A O 1
ATOM 1474 N N . GLU A 1 178 ? -3.812 16.091 -12.977 1.00 92.94 178 GLU A N 1
ATOM 1475 C CA . GLU A 1 178 ? -4.370 14.817 -13.456 1.00 92.94 178 GLU A CA 1
ATOM 1476 C C . GLU A 1 178 ? -4.113 13.667 -12.477 1.00 92.94 178 GLU A C 1
ATOM 1478 O O . GLU A 1 178 ? -5.010 12.897 -12.145 1.00 92.94 178 GLU A O 1
ATOM 1483 N N . LEU A 1 179 ? -2.892 13.556 -11.954 1.00 91.94 179 LEU A N 1
ATOM 1484 C CA . LEU A 1 179 ? -2.559 12.511 -10.989 1.00 91.94 179 LEU A CA 1
ATOM 1485 C C . LEU A 1 179 ? -3.279 12.725 -9.654 1.00 91.94 179 LEU A C 1
ATOM 1487 O O . LEU A 1 179 ? -3.708 11.764 -9.016 1.00 91.94 179 LEU A O 1
ATOM 1491 N N . LYS A 1 180 ? -3.465 13.981 -9.236 1.00 87.44 180 LYS A N 1
ATOM 1492 C CA . LYS A 1 180 ? -4.224 14.290 -8.022 1.00 87.44 180 LYS A CA 1
ATOM 1493 C C . LYS A 1 180 ? -5.696 13.893 -8.154 1.00 87.44 180 LYS A C 1
ATOM 1495 O O . LYS A 1 180 ? -6.260 13.391 -7.186 1.00 87.44 180 LYS A O 1
ATOM 1500 N N . SER A 1 181 ? -6.319 14.098 -9.317 1.00 88.88 181 SER A N 1
ATOM 1501 C CA . SER A 1 181 ? -7.703 13.657 -9.544 1.00 88.88 181 SER A CA 1
ATOM 1502 C C . SER A 1 181 ? -7.826 12.136 -9.676 1.00 88.88 181 SER A C 1
ATOM 1504 O O . SER A 1 181 ? -8.856 11.584 -9.301 1.00 88.88 181 SER A O 1
ATOM 1506 N N . ALA A 1 182 ? -6.770 11.454 -10.126 1.00 89.19 182 ALA A N 1
ATOM 1507 C CA . ALA A 1 182 ? -6.700 9.995 -10.232 1.00 89.19 182 ALA A CA 1
ATOM 1508 C C . ALA A 1 182 ? -6.360 9.270 -8.912 1.00 89.19 182 ALA A C 1
ATOM 1510 O O . ALA A 1 182 ? -6.074 8.075 -8.935 1.00 89.19 182 ALA A O 1
ATOM 1511 N N . ASN A 1 183 ? -6.362 9.970 -7.770 1.00 88.38 183 ASN A N 1
ATOM 1512 C CA . ASN A 1 183 ? -5.959 9.423 -6.470 1.00 88.38 183 ASN A CA 1
ATOM 1513 C C . ASN A 1 183 ? -4.558 8.777 -6.504 1.00 88.38 183 ASN A C 1
ATOM 1515 O O . ASN A 1 183 ? -4.346 7.658 -6.038 1.00 88.38 183 ASN A O 1
ATOM 1519 N N . PHE A 1 184 ? -3.588 9.452 -7.123 1.00 91.69 184 PHE A N 1
ATOM 1520 C CA . PHE A 1 184 ? -2.219 8.954 -7.214 1.00 91.69 184 PHE A CA 1
ATOM 1521 C C . PHE A 1 184 ? -1.534 8.925 -5.831 1.00 91.69 184 PHE A C 1
ATOM 1523 O O . PHE A 1 184 ? -1.628 9.913 -5.097 1.00 91.69 184 PHE A O 1
ATOM 1530 N N . PRO A 1 185 ? -0.804 7.847 -5.469 1.00 91.88 185 PRO A N 1
ATOM 1531 C CA . PRO A 1 185 ? -0.174 7.735 -4.156 1.00 91.88 185 PRO A CA 1
ATOM 1532 C C . PRO A 1 185 ? 0.894 8.813 -3.939 1.00 91.88 185 PRO A C 1
ATOM 1534 O O . PRO A 1 185 ? 1.675 9.130 -4.841 1.00 91.88 185 PRO A O 1
ATOM 1537 N N . ASP A 1 186 ? 1.000 9.329 -2.712 1.00 90.69 186 ASP A N 1
ATOM 1538 C CA . ASP A 1 186 ? 2.130 10.188 -2.360 1.00 90.69 186 ASP A CA 1
ATOM 1539 C C . ASP A 1 186 ? 3.415 9.350 -2.320 1.00 90.69 186 ASP A C 1
ATOM 1541 O O . ASP A 1 186 ? 3.569 8.437 -1.502 1.00 90.69 186 ASP A O 1
ATOM 1545 N N . ILE A 1 187 ? 4.315 9.624 -3.262 1.00 91.38 187 ILE A N 1
ATOM 1546 C CA . ILE A 1 187 ? 5.571 8.909 -3.468 1.00 91.38 187 ILE A CA 1
ATOM 1547 C C . ILE A 1 187 ? 6.703 9.923 -3.362 1.00 91.38 187 ILE A C 1
ATOM 1549 O O . ILE A 1 187 ? 6.769 10.893 -4.123 1.00 91.38 187 ILE A O 1
ATOM 1553 N N . SER A 1 188 ? 7.631 9.659 -2.446 1.00 88.81 188 SER A N 1
ATOM 1554 C CA . SER A 1 188 ? 8.811 10.496 -2.258 1.00 88.81 188 SER A CA 1
ATOM 1555 C C . SER A 1 188 ? 9.869 10.287 -3.342 1.00 88.81 188 SER A C 1
ATOM 1557 O O . SER A 1 188 ? 9.998 9.212 -3.930 1.00 88.81 188 SER A O 1
ATOM 1559 N N . GLU A 1 189 ? 10.695 11.310 -3.574 1.00 88.56 189 GLU A N 1
ATOM 1560 C CA . GLU A 1 189 ? 11.811 11.210 -4.520 1.00 88.56 189 GLU A CA 1
ATOM 1561 C C . GLU A 1 189 ? 12.804 10.101 -4.161 1.00 88.56 189 GLU A C 1
ATOM 1563 O O . GLU A 1 189 ? 13.381 9.487 -5.058 1.00 88.56 189 GLU A O 1
ATOM 1568 N N . ASP A 1 190 ? 12.958 9.812 -2.872 1.00 86.62 190 ASP A N 1
ATOM 1569 C CA . ASP A 1 190 ? 13.831 8.760 -2.360 1.00 86.62 190 ASP A CA 1
ATOM 1570 C C . ASP A 1 190 ? 13.315 7.355 -2.690 1.00 86.62 190 ASP A C 1
ATOM 1572 O O . ASP A 1 190 ? 14.110 6.463 -2.996 1.00 86.62 190 ASP A O 1
ATOM 1576 N N . GLU A 1 191 ? 11.993 7.150 -2.683 1.00 89.94 191 GLU A N 1
ATOM 1577 C CA . GLU A 1 191 ? 11.379 5.902 -3.151 1.00 89.94 191 GLU A CA 1
ATOM 1578 C C . GLU A 1 191 ? 11.643 5.704 -4.647 1.00 89.94 191 GLU A C 1
ATOM 1580 O O . GLU A 1 191 ? 12.130 4.646 -5.049 1.00 89.94 191 GLU A O 1
ATOM 1585 N N . VAL A 1 192 ? 11.423 6.748 -5.454 1.00 91.19 192 VAL A N 1
ATOM 1586 C CA . VAL A 1 192 ? 11.692 6.729 -6.903 1.00 91.19 192 VAL A CA 1
ATOM 1587 C C . VAL A 1 192 ? 13.170 6.458 -7.176 1.00 91.19 192 VAL A C 1
ATOM 1589 O O . VAL A 1 192 ? 13.508 5.579 -7.962 1.00 91.19 192 VAL A O 1
ATOM 1592 N N . ASN A 1 193 ? 14.076 7.164 -6.494 1.00 88.06 193 ASN A N 1
ATOM 1593 C CA . ASN A 1 193 ? 15.518 6.971 -6.646 1.00 88.06 193 ASN A CA 1
ATOM 1594 C C . ASN A 1 193 ? 15.934 5.562 -6.238 1.00 88.06 193 ASN A C 1
ATOM 1596 O O . ASN A 1 193 ? 16.815 4.971 -6.860 1.00 88.06 193 ASN A O 1
ATOM 1600 N N . ARG A 1 194 ? 15.327 5.002 -5.188 1.00 85.94 194 ARG A N 1
ATOM 1601 C CA . ARG A 1 194 ? 15.585 3.617 -4.811 1.00 85.94 194 ARG A CA 1
ATOM 1602 C C . ARG A 1 194 ? 15.147 2.670 -5.918 1.00 85.94 194 ARG A C 1
ATOM 1604 O O . ARG A 1 194 ? 15.929 1.775 -6.217 1.00 85.94 194 ARG A O 1
ATOM 1611 N N . TYR A 1 195 ? 13.950 2.851 -6.471 1.00 87.69 195 TYR A N 1
ATOM 1612 C CA . TYR A 1 195 ? 13.410 2.019 -7.542 1.00 87.69 195 TYR A CA 1
ATOM 1613 C C . TYR A 1 195 ? 14.286 2.077 -8.800 1.00 87.69 195 TYR A C 1
ATOM 1615 O O . TYR A 1 195 ? 14.808 1.049 -9.219 1.00 87.69 195 TYR A O 1
ATOM 1623 N N . MET A 1 196 ? 14.564 3.280 -9.311 1.00 88.12 196 MET A N 1
ATOM 1624 C CA . MET A 1 196 ? 15.336 3.478 -10.547 1.00 88.12 196 MET A CA 1
ATOM 1625 C C . MET A 1 196 ? 16.795 3.026 -10.447 1.00 88.12 196 MET A C 1
ATOM 1627 O O . MET A 1 196 ? 17.408 2.682 -11.450 1.00 88.12 196 MET A O 1
ATOM 1631 N N . ASN A 1 197 ? 17.364 3.002 -9.239 1.00 84.12 197 ASN A N 1
ATOM 1632 C CA . ASN A 1 197 ? 18.726 2.515 -9.009 1.00 84.12 197 ASN A CA 1
ATOM 1633 C C . ASN A 1 197 ? 18.790 1.011 -8.683 1.00 84.12 197 ASN A C 1
ATOM 1635 O O . ASN A 1 197 ? 19.858 0.521 -8.297 1.00 84.12 197 ASN A O 1
ATOM 1639 N N . ARG A 1 198 ? 17.676 0.267 -8.759 1.00 81.31 198 ARG A N 1
ATOM 1640 C CA . ARG A 1 198 ? 17.720 -1.196 -8.641 1.00 81.31 198 ARG A CA 1
ATOM 1641 C C . ARG A 1 198 ? 18.431 -1.755 -9.867 1.00 81.31 198 ARG A C 1
ATOM 1643 O O . ARG A 1 198 ? 18.121 -1.394 -10.996 1.00 81.31 198 ARG A O 1
ATOM 1650 N N . ARG A 1 199 ? 19.399 -2.644 -9.642 1.00 79.31 199 ARG A N 1
ATOM 1651 C CA . ARG A 1 199 ? 19.997 -3.398 -10.744 1.00 79.31 199 ARG A CA 1
ATOM 1652 C C . ARG A 1 199 ? 18.949 -4.358 -11.288 1.00 79.31 199 ARG A C 1
ATOM 1654 O O . ARG A 1 199 ? 18.305 -5.056 -10.508 1.00 79.31 199 ARG A O 1
ATOM 1661 N N . ILE A 1 200 ? 18.817 -4.383 -12.606 1.00 80.94 200 ILE A N 1
ATOM 1662 C CA . ILE A 1 200 ? 17.972 -5.345 -13.306 1.00 80.94 200 ILE A CA 1
ATOM 1663 C C . ILE A 1 200 ? 18.558 -6.742 -13.070 1.00 80.94 200 ILE A C 1
ATOM 1665 O O . ILE A 1 200 ? 19.778 -6.927 -13.149 1.00 80.94 200 ILE A O 1
ATOM 1669 N N . SER A 1 201 ? 17.700 -7.709 -12.749 1.00 83.88 201 SER A N 1
ATOM 1670 C CA . SER A 1 201 ? 18.094 -9.115 -12.674 1.00 83.88 201 SER A CA 1
ATOM 1671 C C . SER A 1 201 ? 18.446 -9.597 -14.078 1.00 83.88 201 SER A C 1
ATOM 1673 O O . SER A 1 201 ? 17.613 -9.562 -14.980 1.00 83.88 201 SER A O 1
ATOM 1675 N N . MET A 1 202 ? 19.693 -10.028 -14.279 1.00 86.00 202 MET A N 1
ATOM 1676 C CA . MET A 1 202 ? 20.113 -10.571 -15.574 1.00 86.00 202 MET A CA 1
ATOM 1677 C C . MET A 1 202 ? 19.390 -11.881 -15.900 1.00 86.00 202 MET A C 1
ATOM 1679 O O . MET A 1 202 ? 19.146 -12.143 -17.069 1.00 86.00 202 MET A O 1
ATOM 1683 N N . ASN A 1 203 ? 19.002 -12.660 -14.886 1.00 88.44 203 ASN A N 1
ATOM 1684 C CA . ASN A 1 203 ? 18.271 -13.912 -15.082 1.00 88.44 203 ASN A CA 1
ATOM 1685 C C . ASN A 1 203 ? 16.852 -13.643 -15.602 1.00 88.44 203 ASN A C 1
ATOM 1687 O O . ASN A 1 203 ? 16.440 -14.233 -16.593 1.00 88.44 203 ASN A O 1
ATOM 1691 N N . ASP A 1 204 ? 16.139 -12.701 -14.982 1.00 84.31 204 ASP A N 1
ATOM 1692 C CA . ASP A 1 204 ? 14.774 -12.338 -15.384 1.00 84.31 204 ASP A CA 1
ATOM 1693 C C . ASP A 1 204 ? 14.786 -11.726 -16.797 1.00 84.31 204 ASP A C 1
ATOM 1695 O O . ASP A 1 204 ? 13.895 -11.969 -17.613 1.00 84.31 204 ASP A O 1
ATOM 1699 N N . LEU A 1 205 ? 15.838 -10.960 -17.114 1.00 86.31 205 LEU A N 1
ATOM 1700 C CA . LEU A 1 205 ? 16.057 -10.399 -18.444 1.00 86.31 205 LEU A CA 1
ATOM 1701 C C . LEU A 1 205 ? 16.336 -11.495 -19.488 1.00 86.31 205 LEU A C 1
ATOM 1703 O O . LEU A 1 205 ? 15.780 -11.437 -20.583 1.00 86.31 205 LEU A O 1
ATOM 1707 N N . GLU A 1 206 ? 17.163 -12.492 -19.161 1.00 89.00 206 GLU A N 1
ATOM 1708 C CA . GLU A 1 206 ? 17.440 -13.650 -20.023 1.00 89.00 206 GLU A CA 1
ATOM 1709 C C . GLU A 1 206 ? 16.169 -14.442 -20.330 1.00 89.00 206 GLU A C 1
ATOM 1711 O O . GLU A 1 206 ? 15.900 -14.761 -21.494 1.00 89.00 206 GLU A O 1
ATOM 1716 N N . GLU A 1 207 ? 15.378 -14.733 -19.296 1.00 87.62 207 GLU A N 1
ATOM 1717 C CA . GLU A 1 207 ? 14.111 -15.450 -19.416 1.00 87.62 207 GLU A CA 1
ATOM 1718 C C . GLU A 1 207 ? 13.138 -14.667 -20.301 1.00 87.62 207 GLU A C 1
ATOM 1720 O O . GLU A 1 207 ? 12.658 -15.199 -21.302 1.00 87.62 207 GLU A O 1
ATOM 1725 N N . THR A 1 208 ? 12.968 -13.368 -20.035 1.00 87.81 208 THR A N 1
ATOM 1726 C CA . THR A 1 208 ? 12.098 -12.481 -20.824 1.00 87.81 208 THR A CA 1
ATOM 1727 C C . THR A 1 208 ? 12.527 -12.410 -22.294 1.00 87.81 208 THR A C 1
ATOM 1729 O O . THR A 1 208 ? 11.697 -12.486 -23.202 1.00 87.81 208 THR A O 1
ATOM 1732 N N . ILE A 1 209 ? 13.829 -12.263 -22.569 1.00 87.94 209 ILE A N 1
ATOM 1733 C CA . ILE A 1 209 ? 14.366 -12.216 -23.939 1.00 87.94 209 ILE A CA 1
ATOM 1734 C C . ILE A 1 209 ? 14.151 -13.560 -24.644 1.00 87.94 209 ILE A C 1
ATOM 1736 O O . ILE A 1 209 ? 13.778 -13.596 -25.822 1.00 87.94 209 ILE A O 1
ATOM 1740 N N . THR A 1 210 ? 14.367 -14.664 -23.934 1.00 88.50 210 THR A N 1
ATOM 1741 C CA . THR A 1 210 ? 14.222 -16.017 -24.473 1.00 88.50 210 THR A CA 1
ATOM 1742 C C . THR A 1 210 ? 12.765 -16.364 -24.752 1.00 88.50 210 THR A C 1
ATOM 1744 O O . THR A 1 210 ? 12.474 -16.950 -25.795 1.00 88.50 210 THR A O 1
ATOM 1747 N N . GLU A 1 211 ? 11.842 -15.981 -23.874 1.00 90.81 211 GLU A N 1
ATOM 1748 C CA . GLU A 1 211 ? 10.408 -16.189 -24.058 1.00 90.81 211 G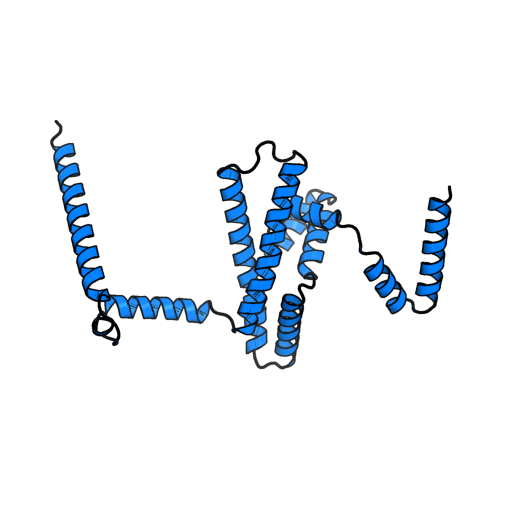LU A CA 1
ATOM 1749 C C . GLU A 1 211 ? 9.876 -15.344 -25.222 1.00 90.81 211 GLU A C 1
ATOM 1751 O O . GLU A 1 211 ? 9.223 -15.861 -26.130 1.00 90.81 211 GLU A O 1
ATOM 1756 N N . LYS A 1 212 ? 10.232 -14.054 -25.260 1.00 92.75 212 LYS A N 1
ATOM 1757 C CA . LYS A 1 212 ? 9.716 -13.109 -26.257 1.00 92.75 212 LYS A CA 1
ATOM 1758 C C . LYS A 1 212 ? 10.285 -13.321 -27.659 1.00 92.75 212 LYS A C 1
ATOM 1760 O O . LYS A 1 212 ? 9.572 -13.140 -28.644 1.00 92.75 212 LYS A O 1
ATOM 1765 N N . PHE A 1 213 ? 11.567 -13.676 -27.768 1.00 92.31 213 PHE A N 1
ATOM 1766 C CA . PHE A 1 213 ? 12.279 -13.754 -29.052 1.00 92.31 213 PHE A CA 1
ATOM 1767 C C . PHE A 1 213 ? 12.763 -15.168 -29.411 1.00 92.31 213 PHE A C 1
ATOM 1769 O O . PHE A 1 213 ? 13.377 -15.374 -30.465 1.00 92.31 213 PHE A O 1
ATOM 1776 N N . GLY A 1 214 ? 12.496 -16.169 -28.569 1.00 93.00 214 GLY A N 1
ATOM 1777 C CA . GLY A 1 214 ? 12.782 -17.574 -28.842 1.00 93.00 214 GLY A CA 1
ATOM 1778 C C . GLY A 1 214 ? 14.259 -17.844 -29.150 1.00 93.00 214 GLY A C 1
ATOM 1779 O O . GLY A 1 214 ? 15.163 -17.500 -28.392 1.00 93.00 214 GLY A O 1
ATOM 1780 N N . ARG A 1 215 ? 14.524 -18.490 -30.296 1.00 92.12 215 ARG A N 1
ATOM 1781 C CA . ARG A 1 215 ? 15.895 -18.839 -30.724 1.00 92.12 215 ARG A CA 1
ATOM 1782 C C . ARG A 1 215 ? 16.774 -17.614 -30.983 1.00 92.12 215 ARG A C 1
ATOM 1784 O O . ARG A 1 215 ? 17.960 -17.675 -30.682 1.00 92.12 215 ARG A O 1
ATOM 1791 N N . ALA A 1 216 ? 16.207 -16.531 -31.518 1.00 92.44 216 ALA A N 1
ATOM 1792 C CA . ALA A 1 216 ? 16.958 -15.303 -31.772 1.00 92.44 216 ALA A CA 1
ATOM 1793 C C . ALA A 1 216 ? 17.376 -14.626 -30.457 1.00 92.44 216 ALA A C 1
ATOM 1795 O O . ALA A 1 216 ? 18.507 -14.162 -30.346 1.00 92.44 216 ALA A O 1
ATOM 1796 N N . GLY A 1 217 ? 16.496 -14.651 -29.449 1.00 92.19 217 GLY A N 1
ATOM 1797 C CA . GLY A 1 217 ? 16.802 -14.172 -28.100 1.00 92.19 217 GLY A CA 1
ATOM 1798 C C . GLY A 1 217 ? 17.974 -14.920 -27.466 1.00 92.19 217 GLY A C 1
ATOM 1799 O O . GLY A 1 217 ? 18.922 -14.287 -27.012 1.00 92.19 217 GLY A O 1
ATOM 1800 N N . ARG A 1 218 ? 17.964 -16.261 -27.526 1.00 93.06 218 ARG A N 1
ATOM 1801 C CA . ARG A 1 218 ? 19.071 -17.092 -27.014 1.00 93.06 218 ARG A CA 1
ATOM 1802 C C . ARG A 1 218 ? 20.402 -16.820 -27.711 1.00 93.06 218 ARG A C 1
ATOM 1804 O O . ARG A 1 218 ? 21.395 -16.595 -27.036 1.00 93.06 218 ARG A O 1
ATOM 1811 N N . ALA A 1 219 ? 20.412 -16.770 -29.044 1.00 94.31 219 ALA A N 1
ATOM 1812 C CA . ALA A 1 219 ? 21.633 -16.471 -29.795 1.00 94.31 219 ALA A CA 1
ATOM 1813 C C . ALA A 1 219 ? 22.187 -15.074 -29.458 1.00 94.31 219 ALA A C 1
ATOM 1815 O O . ALA A 1 219 ? 23.394 -14.893 -29.329 1.00 94.31 219 ALA A O 1
ATOM 1816 N N . HIS A 1 220 ? 21.312 -14.080 -29.273 1.00 94.62 220 HIS A N 1
ATOM 1817 C CA . HIS A 1 220 ? 21.732 -12.747 -28.842 1.00 94.62 220 HIS A CA 1
ATOM 1818 C C . HIS A 1 220 ? 22.277 -12.746 -27.405 1.00 94.62 220 HIS A C 1
ATOM 1820 O O . HIS A 1 220 ? 23.250 -12.053 -27.116 1.00 94.62 220 HIS A O 1
ATOM 1826 N N . TRP A 1 221 ? 21.680 -13.530 -26.504 1.00 94.56 221 TRP A N 1
ATOM 1827 C CA . TRP A 1 221 ? 22.179 -13.682 -25.138 1.00 94.56 221 TRP A CA 1
ATOM 1828 C C . TRP A 1 221 ? 23.573 -14.320 -25.094 1.00 94.56 221 TRP A C 1
ATOM 1830 O O . TRP A 1 221 ? 24.440 -13.839 -24.370 1.00 94.56 221 TRP A O 1
ATOM 1840 N N . GLU A 1 222 ? 23.830 -15.331 -25.927 1.00 94.00 222 GLU A N 1
ATOM 1841 C CA . GLU A 1 222 ? 25.159 -15.943 -26.077 1.00 94.00 222 GLU A CA 1
ATOM 1842 C C . GLU A 1 222 ? 26.212 -14.923 -26.541 1.00 94.00 222 GLU A C 1
ATOM 1844 O O . GLU A 1 222 ? 27.310 -14.880 -25.988 1.00 94.00 222 GLU A O 1
ATOM 1849 N N . ILE A 1 223 ? 25.866 -14.046 -27.493 1.00 94.94 223 ILE A N 1
ATOM 1850 C CA . ILE A 1 223 ? 26.749 -12.953 -27.938 1.00 94.94 223 ILE A CA 1
ATOM 1851 C C . ILE A 1 223 ? 27.057 -11.986 -26.783 1.00 94.94 223 ILE A C 1
ATOM 1853 O O . ILE A 1 223 ? 28.204 -11.570 -26.625 1.00 94.94 223 ILE A O 1
ATOM 1857 N N . LEU A 1 224 ? 26.062 -11.643 -25.956 1.00 93.69 224 LEU A N 1
ATOM 1858 C CA . LEU A 1 224 ? 26.260 -10.777 -24.787 1.00 93.69 224 LEU A CA 1
ATOM 1859 C C . LEU A 1 224 ? 27.169 -11.421 -23.731 1.00 93.69 224 LEU A C 1
ATOM 1861 O O . LEU A 1 224 ? 28.022 -10.733 -23.171 1.00 93.69 224 LEU A O 1
ATOM 1865 N N . GLN A 1 225 ? 27.020 -12.724 -23.466 1.00 93.50 225 GLN A N 1
ATOM 1866 C CA . GLN A 1 225 ? 27.911 -13.438 -22.542 1.00 93.50 225 GLN A CA 1
ATOM 1867 C C . GLN A 1 225 ? 29.338 -13.508 -23.087 1.00 93.50 225 GLN A C 1
ATOM 1869 O O . GLN A 1 225 ? 30.280 -13.263 -22.341 1.00 93.50 225 GLN A O 1
ATOM 1874 N N . GLN A 1 226 ? 29.502 -13.754 -24.390 1.00 94.31 226 GLN A N 1
ATOM 1875 C CA . GLN A 1 226 ? 30.814 -13.752 -25.033 1.00 94.31 226 GLN A CA 1
ATOM 1876 C C . GLN A 1 226 ? 31.498 -12.382 -24.911 1.00 94.31 226 GLN A C 1
ATOM 1878 O O . GLN A 1 226 ? 32.652 -12.314 -24.502 1.00 94.31 226 GLN A O 1
ATOM 1883 N N . ALA A 1 227 ? 30.778 -11.289 -25.188 1.00 94.94 227 ALA A N 1
ATOM 1884 C CA . ALA A 1 227 ? 31.313 -9.934 -25.049 1.00 94.94 227 ALA A CA 1
ATOM 1885 C C . ALA A 1 227 ? 31.729 -9.611 -23.602 1.00 94.94 227 ALA A C 1
ATOM 1887 O O . ALA A 1 227 ? 32.771 -9.002 -23.378 1.00 94.94 227 ALA A O 1
ATOM 1888 N N . LYS A 1 228 ? 30.939 -10.056 -22.618 1.00 93.12 228 LYS A N 1
ATOM 1889 C CA . LYS A 1 228 ? 31.259 -9.915 -21.191 1.00 93.12 228 LYS A CA 1
ATOM 1890 C C . LYS A 1 228 ? 32.508 -10.714 -20.797 1.00 93.12 228 LYS A C 1
ATOM 1892 O O . LYS A 1 228 ? 33.331 -10.221 -20.030 1.00 93.12 228 LYS A O 1
ATOM 1897 N N . ASP A 1 229 ? 32.636 -11.946 -21.283 1.00 93.44 229 ASP A N 1
ATOM 1898 C CA . ASP A 1 229 ? 33.802 -12.793 -21.014 1.00 93.44 229 ASP A CA 1
ATOM 1899 C C . ASP A 1 229 ? 35.073 -12.225 -21.652 1.00 93.44 229 ASP A C 1
ATOM 1901 O O . ASP A 1 229 ? 36.153 -12.347 -21.075 1.00 93.44 229 ASP A O 1
ATOM 1905 N N . ASP A 1 230 ? 34.951 -11.598 -22.821 1.00 94.38 230 ASP A N 1
ATOM 1906 C CA . ASP A 1 230 ? 36.064 -10.934 -23.491 1.00 94.38 230 ASP A CA 1
ATOM 1907 C C . ASP A 1 230 ? 36.489 -9.658 -22.738 1.00 94.38 230 ASP A C 1
ATOM 1909 O O . ASP A 1 230 ? 37.679 -9.497 -22.485 1.00 94.38 230 ASP A O 1
ATOM 1913 N N . GLU A 1 231 ? 35.548 -8.837 -22.247 1.00 93.38 231 GLU A N 1
ATOM 1914 C CA . GLU A 1 231 ? 35.848 -7.682 -21.372 1.00 93.38 231 GLU A CA 1
ATOM 1915 C C . GLU A 1 231 ? 36.546 -8.100 -20.065 1.00 93.38 231 GLU A C 1
ATOM 1917 O O . GLU A 1 231 ? 37.397 -7.380 -19.559 1.00 93.38 231 GLU A O 1
ATOM 1922 N N . TYR A 1 232 ? 36.227 -9.275 -19.509 1.00 87.19 232 TYR A N 1
ATOM 1923 C CA . TYR A 1 232 ? 36.890 -9.776 -18.297 1.00 87.19 232 TYR A CA 1
ATOM 1924 C C . TYR A 1 232 ? 38.336 -10.244 -18.534 1.00 87.19 232 TYR A C 1
ATOM 1926 O O . TYR A 1 232 ? 39.116 -10.355 -17.585 1.00 87.19 232 TYR A O 1
ATOM 1934 N N . ARG A 1 233 ? 38.682 -10.602 -19.776 1.00 82.06 233 ARG A N 1
ATOM 1935 C CA . ARG A 1 233 ? 40.023 -11.085 -20.144 1.00 82.06 233 ARG A CA 1
ATOM 1936 C C . ARG A 1 233 ? 40.997 -9.951 -20.469 1.00 82.06 233 ARG A C 1
ATOM 1938 O O . ARG A 1 233 ? 42.202 -10.208 -20.435 1.00 82.06 233 ARG A O 1
ATOM 1945 N N . GLU A 1 234 ? 40.487 -8.769 -20.806 1.00 67.75 234 GLU A N 1
ATOM 1946 C CA . GLU A 1 234 ? 41.254 -7.527 -21.006 1.00 67.75 234 GLU A CA 1
ATOM 1947 C C . GLU A 1 234 ? 41.612 -6.847 -19.673 1.00 67.75 234 GLU A C 1
ATOM 1949 O O . GLU A 1 234 ? 42.751 -6.329 -19.583 1.00 67.75 234 GLU A O 1
#

Sequence (234 aa):
RSPIMRRALILYTTRLDLLKRARERTAQRFANIDTYAHEGDVPEFDRYVHEKQTEDEFENFDQRVEHAFQKAWATNKAEIWNAHKRSVREGTLTKGLTPQVLTSISSKLDDRKSWLREVWAQVDSDYRSGDETRVASAMQAIQQAHANEGNEYMEWAYHKKYDMRFMGPKERAETEAELKSANFPDISEDEVNRYMNRRISMNDLEETITEKFGRAGRAHWEILQQAKDDEYRE

Secondary structure (DSSP, 8-state):
--HHHHHHHHHHHHHHHHHHHHHHHHHHHTSSGGGTSSTTSSHHHHHHHHHHHHHHHHHPPPHHHHHHHHHHHHHHHHHHHHHHHHHHHTTSSSS-S-HHHHHHHHHHHHHHHH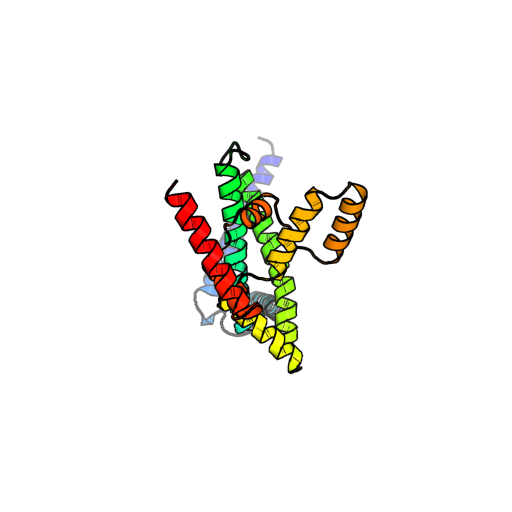HHHHHHHHHHHHHTS--HHHHHHHHHHHHHHHHTPPPHHHHHHHHHHHHTTTS-HHHHHHHHHHHHHTT-----HHHHHHHHTSPPPHHHHHHHHHHHHHHHHHHHHHHHHHHHHHHHH-

Foldseek 3Di:
DDPVVVVVVVVVVVVVVVVVVVVVVVCVQPVDCVQPVDDPSDVVVNVVVVVVVVVCVVQDFDPLLVVLLVLVLVVVLVLLVVLLVVCVVVCVDVDHDDPVVVVVSVVLSVQQSVLSSVVSVQLRCLCPVPPPVSVVVSVVSSVCSVVVPDDPVVVVLLVLVVVLVVDDPVVSVVSVVVCVVVSHRDDDPSSSVVSVPDDDDVVVVLVVQCVVVPPVSVVVVVVVVVVVVVVVVD